Protein AF-A0A7W8DHD0-F1 (afdb_monomer)

pLDDT: mean 78.61, std 15.09, range [26.2, 98.25]

Sequence (289 aa):
MVKRNVIIQSGNIYQPLTLGISMLQEQCEINEVYVLTTFSLVPEIEKLLEHFYPDIPRRIFGMYVSAKGSASDQREYRKNIEKVLGLAGVDSVAMIASGTNWMTWHFARFLGDMEAYTVRTRKEFQDKSFLPEEDAVTVDTAGNVIHHEGKVSELVPLNADCPRPRLDIRGRTIHFLDHHIELPAQQAAMYAFMIEKGCRLDMRHDYTAEFNDFCERSPEHDSYRAILDNGKTFYERFRQNVSKINSKLRECDEIVRLHLSIEKEEDCPVDVYRLGVLSDQVVEGWNLE

Secondary structure (DSSP, 8-state):
--EEEEEEE--S--HHHHHHHHHHHTTSEEEEEEEE--GGGHHHHHHHHHHH-TTS-EEEE-TT--SS--HHHHHHHHHHHHHHHHHH-TT-EEEE-S--HHHHHHHHHHHTT--EEEEEE-GGGTTT-SS--SEEEEE-TTS-EEEEES-SEEEEEE-TT--S-SEEEETTEEEETTEEEEPPHHHHHHHHHHHHTTSEEETTS-THHHHHHHHHT-TTTHHHHHHHTTT--HHHHHHHHHHHHHHHHTTS-HHHHHHH-EEE-TT-SS-EEEETT--S---------

Solvent-accessible surface area (backbone atoms only — not comparable to full-atom values): 16095 Å² total; per-residue (Å²): 122,61,73,27,27,39,38,33,35,38,40,94,54,57,42,30,48,44,30,42,52,57,59,44,53,77,73,29,42,70,61,36,41,38,36,44,40,28,37,90,46,50,67,57,52,50,54,50,42,50,70,80,41,65,86,50,49,72,49,82,42,24,83,76,17,81,76,65,48,30,45,63,24,52,55,47,48,49,54,47,48,55,53,46,55,68,70,52,45,90,72,32,39,38,33,49,30,30,54,54,51,48,52,52,51,55,52,48,51,73,48,66,63,46,49,29,29,35,43,52,63,47,79,95,44,76,86,76,59,55,63,81,45,56,65,52,79,49,65,52,100,86,68,50,78,42,79,43,84,52,71,50,49,46,80,42,76,46,74,48,86,53,97,55,56,43,61,43,78,55,75,34,32,39,37,45,77,87,41,76,45,77,39,60,65,72,50,23,48,55,50,51,50,33,49,74,57,42,26,39,48,58,62,88,53,82,51,43,64,61,50,35,56,54,15,67,76,30,89,84,31,37,76,53,38,69,62,42,73,72,83,50,57,45,62,66,53,47,63,63,35,50,60,53,53,38,55,57,34,66,77,45,58,69,70,55,27,57,37,68,28,72,40,69,48,82,92,44,101,52,71,31,39,26,31,54,35,43,67,49,62,79,70,80,82,84,79,87,128

Organism: NCBI:txid682562

Nearest PDB structures (foldseek):
  2wte-assembly1_B  TM=4.417E-01  e=1.819E-02  Saccharolobus solfataricus P2
  8ita-assembly1_A  TM=5.815E-01  e=7.678E-02  Iris domestica
  6i6f-assembly1_B  TM=5.738E-01  e=4.376E-01  Homo sapiens
  4rl6-assembly1_B  TM=6.233E-01  e=5.563E-01  Streptococcus pneumoniae D39

Foldseek 3Di:
DAEAEEEEEDEPLCLLVLAVVQVVVVVHHYAEYEYQYAQVCVVVNVVVCCVRPVPHHYDYAHNQAHLQQAPRNLVRSLVSLVVVDVVRDDRYEYEYSDGALQSVLSNQQSCQLHKYWYKDADPQCSVPDNYWDQWDWDADPVGDIDIDHGTRMDTGIQHSPPNDRCFDQDLQWTRHSNDTQGHPRLLSLLLVVCVVVVQKDFVVDQCLVVSCVSQVVDPSRNVVNVVCVPPHTPVVSSVVSLVVQLVSQVVDDPSSNQQAHKDFDPPDPGGMIGGSNDPDDDPPDDDDD

Structure (mmCIF, N/CA/C/O backbone):
data_AF-A0A7W8DHD0-F1
#
_entry.id   AF-A0A7W8DHD0-F1
#
loop_
_atom_site.group_PDB
_atom_site.id
_atom_site.type_symbol
_atom_site.label_atom_id
_atom_site.label_alt_id
_atom_site.label_comp_id
_atom_site.label_asym_id
_atom_site.label_entity_id
_atom_site.label_seq_id
_atom_site.pdbx_PDB_ins_code
_atom_site.Cartn_x
_atom_site.Cartn_y
_atom_site.Cartn_z
_atom_site.occupancy
_atom_site.B_iso_or_equiv
_atom_site.auth_seq_id
_atom_site.auth_comp_id
_atom_site.auth_asym_id
_atom_site.auth_atom_id
_atom_site.pdbx_PDB_model_num
ATOM 1 N N . MET A 1 1 ? -24.933 -11.088 15.521 1.00 68.12 1 MET A N 1
ATOM 2 C CA . MET A 1 1 ? -23.914 -10.347 14.753 1.00 68.12 1 MET A CA 1
ATOM 3 C C . MET A 1 1 ? -22.760 -11.312 14.517 1.00 68.12 1 MET A C 1
ATOM 5 O O . MET A 1 1 ? -22.487 -12.092 15.422 1.00 68.12 1 MET A O 1
ATOM 9 N N . VAL A 1 2 ? -22.185 -11.387 13.312 1.00 85.62 2 VAL A N 1
ATOM 10 C CA . VAL A 1 2 ? -21.065 -12.316 13.053 1.00 85.62 2 VAL A CA 1
ATOM 11 C C . VAL A 1 2 ? -19.832 -11.788 13.778 1.00 85.62 2 VAL A C 1
ATOM 13 O O . VAL A 1 2 ? -19.574 -10.586 13.731 1.00 85.62 2 VAL A O 1
ATOM 16 N N . LYS A 1 3 ? -19.105 -12.673 14.463 1.00 91.19 3 LYS A N 1
ATOM 17 C CA . LYS A 1 3 ? -17.891 -12.317 15.191 1.00 91.19 3 LYS A CA 1
ATOM 18 C C . LYS A 1 3 ? -16.671 -12.545 14.301 1.00 91.19 3 LYS A C 1
ATOM 20 O O . LYS A 1 3 ? -16.516 -13.650 13.787 1.00 91.19 3 LYS A O 1
ATOM 25 N N . ARG A 1 4 ? -15.831 -11.528 14.095 1.00 94.81 4 ARG A N 1
ATOM 26 C CA . ARG A 1 4 ? -14.720 -11.566 13.125 1.00 94.81 4 ARG A CA 1
ATOM 27 C C . ARG A 1 4 ? -13.419 -11.053 13.727 1.00 94.81 4 ARG A C 1
ATOM 29 O O . ARG A 1 4 ? -13.425 -10.178 14.590 1.00 94.81 4 ARG A O 1
ATOM 36 N N . ASN A 1 5 ? -12.297 -11.591 13.259 1.00 96.88 5 ASN A N 1
ATOM 37 C CA . ASN A 1 5 ? -10.983 -11.004 13.510 1.00 96.88 5 ASN A CA 1
ATOM 38 C C . ASN A 1 5 ? -10.708 -9.916 12.466 1.00 96.88 5 ASN A C 1
ATOM 40 O O . ASN A 1 5 ? -11.125 -10.038 11.313 1.00 96.88 5 ASN A O 1
ATOM 44 N N . VAL A 1 6 ? -10.002 -8.861 12.865 1.00 96.94 6 VAL A N 1
ATOM 45 C CA . VAL A 1 6 ? -9.675 -7.734 11.984 1.00 96.94 6 VAL A CA 1
ATOM 46 C C . VAL A 1 6 ? -8.164 -7.637 11.844 1.00 96.94 6 VAL A C 1
ATOM 48 O O . VAL A 1 6 ? -7.450 -7.535 12.839 1.00 96.94 6 VAL A O 1
ATOM 51 N N . ILE A 1 7 ? -7.673 -7.654 10.610 1.00 97.62 7 ILE A N 1
ATOM 52 C CA . ILE A 1 7 ? -6.255 -7.515 10.281 1.00 97.62 7 ILE A CA 1
ATOM 53 C C . ILE A 1 7 ? -6.034 -6.131 9.679 1.00 97.62 7 ILE A C 1
ATOM 55 O O . ILE A 1 7 ? -6.588 -5.818 8.633 1.00 97.62 7 ILE A O 1
ATOM 59 N N . ILE A 1 8 ? -5.209 -5.297 10.302 1.00 97.00 8 ILE A N 1
ATOM 60 C CA . ILE A 1 8 ? -5.038 -3.896 9.914 1.00 97.00 8 ILE A CA 1
ATOM 61 C C . ILE A 1 8 ? -3.583 -3.628 9.560 1.00 97.00 8 ILE A C 1
ATOM 63 O O . ILE A 1 8 ? -2.700 -3.813 10.392 1.00 97.00 8 ILE A O 1
ATOM 67 N N . GLN A 1 9 ? -3.319 -3.113 8.365 1.00 95.38 9 GLN A N 1
ATOM 68 C CA . GLN A 1 9 ? -2.059 -2.432 8.089 1.00 95.38 9 GLN A CA 1
ATOM 69 C C . GLN A 1 9 ? -2.161 -0.971 8.538 1.00 95.38 9 GLN A C 1
ATOM 71 O O . GLN A 1 9 ? -3.060 -0.260 8.088 1.00 95.38 9 GLN A O 1
ATOM 76 N N . SER A 1 10 ? -1.215 -0.510 9.364 1.00 92.19 10 SER A N 1
ATOM 77 C CA . SER A 1 10 ? -1.163 0.885 9.819 1.00 92.19 10 SER A CA 1
ATOM 78 C C . SER A 1 10 ? 0.241 1.483 9.761 1.00 92.19 10 SER A C 1
ATOM 80 O O . SER A 1 10 ? 1.205 0.923 10.287 1.00 92.19 10 SER A O 1
ATOM 82 N N . GLY A 1 11 ? 0.330 2.668 9.168 1.00 86.88 11 GLY A N 1
ATOM 83 C CA . GLY A 1 11 ? 1.470 3.576 9.179 1.00 86.88 11 GLY A CA 1
ATOM 84 C C . GLY A 1 11 ? 1.274 4.725 10.172 1.00 86.88 11 GLY A C 1
ATOM 85 O O . GLY A 1 11 ? 0.584 4.585 11.179 1.00 86.88 11 GLY A O 1
ATOM 86 N N . ASN A 1 12 ? 1.915 5.861 9.895 1.00 81.00 12 ASN A N 1
ATOM 87 C CA . ASN A 1 12 ? 1.947 7.036 10.774 1.00 81.00 12 ASN A CA 1
ATOM 88 C C . ASN A 1 12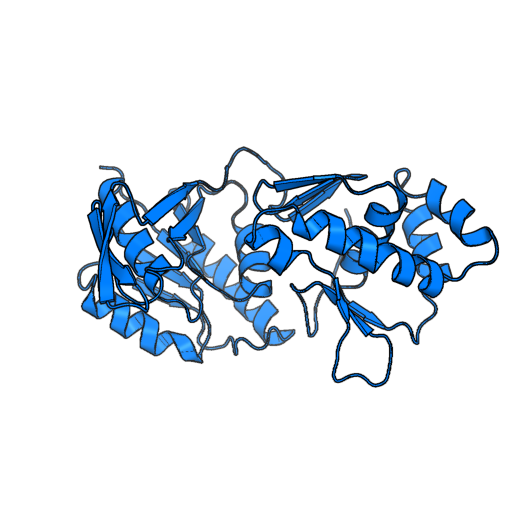 ? 0.670 7.894 10.734 1.00 81.00 12 ASN A C 1
ATOM 90 O O . ASN A 1 12 ? 0.540 8.818 11.531 1.00 81.00 12 ASN A O 1
ATOM 94 N N . ILE A 1 13 ? -0.251 7.615 9.809 1.00 80.75 13 ILE A N 1
ATOM 95 C CA . ILE A 1 13 ? -1.563 8.262 9.753 1.00 80.75 13 ILE A CA 1
ATOM 96 C C . ILE A 1 13 ? -2.543 7.359 10.502 1.00 80.75 13 ILE A C 1
ATOM 98 O O . ILE A 1 13 ? -2.938 6.307 9.997 1.00 80.75 13 ILE A O 1
ATOM 102 N N . TYR A 1 14 ? -2.895 7.754 11.723 1.00 81.50 14 TYR A N 1
ATOM 103 C CA . TYR A 1 14 ? -3.614 6.895 12.667 1.00 81.50 14 TYR A CA 1
ATOM 104 C C . TYR A 1 14 ? -5.139 6.923 12.526 1.00 81.50 14 TYR A C 1
ATOM 106 O O . TYR A 1 14 ? -5.803 5.954 12.876 1.00 81.50 14 TYR A O 1
ATOM 114 N N . GLN A 1 15 ? -5.716 8.011 12.020 1.00 82.25 15 GLN A N 1
ATOM 115 C CA . GLN A 1 15 ? -7.177 8.159 11.976 1.00 82.25 15 GLN A CA 1
ATOM 116 C C . GLN A 1 15 ? -7.880 7.123 11.094 1.00 82.25 15 GLN A C 1
ATOM 118 O O . GLN A 1 15 ? -8.918 6.626 11.517 1.00 82.25 15 GLN A O 1
ATOM 123 N N . PRO A 1 16 ? -7.354 6.726 9.914 1.00 85.69 16 PRO A N 1
ATOM 124 C CA . PRO A 1 16 ? -7.949 5.629 9.159 1.00 85.69 16 PRO A CA 1
ATOM 125 C C . PRO A 1 16 ? -8.081 4.342 9.982 1.00 85.69 16 PRO A C 1
ATOM 127 O O . PRO A 1 16 ? -9.031 3.591 9.793 1.00 85.69 16 PRO A O 1
ATOM 130 N N . LEU A 1 17 ? -7.163 4.093 10.925 1.00 90.69 17 LEU A N 1
ATOM 131 C CA . LEU A 1 17 ? -7.226 2.914 11.784 1.00 90.69 17 LEU A CA 1
ATOM 132 C C . LEU A 1 17 ? -8.393 3.015 12.772 1.00 90.69 17 LEU A C 1
ATOM 134 O O . LEU A 1 17 ? -9.149 2.055 12.888 1.00 90.69 17 LEU A O 1
ATOM 138 N N . THR A 1 18 ? -8.584 4.156 13.439 1.00 90.81 18 THR A N 1
ATOM 139 C CA . THR A 1 18 ? -9.694 4.323 14.395 1.00 90.81 18 THR A CA 1
ATOM 140 C C . THR A 1 18 ? -11.039 4.355 13.674 1.00 90.81 18 THR A C 1
ATOM 142 O O . THR A 1 18 ? -11.920 3.546 13.950 1.00 90.81 18 THR A O 1
ATOM 145 N N . LEU A 1 19 ? -11.165 5.196 12.648 1.00 89.19 19 LEU A N 1
ATOM 146 C CA . LEU A 1 19 ? -12.378 5.306 11.840 1.00 89.19 19 LEU A CA 1
ATOM 147 C C . LEU A 1 19 ? -12.807 3.954 11.269 1.00 89.19 19 LEU A C 1
ATOM 149 O O . LEU A 1 19 ? -13.979 3.589 11.337 1.00 89.19 19 LEU A O 1
ATOM 153 N N . GLY A 1 20 ? -11.847 3.196 10.744 1.00 91.44 20 GLY A N 1
ATOM 154 C CA . GLY A 1 20 ? -12.095 1.881 10.182 1.00 91.44 20 GLY A CA 1
ATOM 155 C C . GLY A 1 20 ? -12.564 0.849 11.204 1.00 91.44 20 GLY A C 1
ATOM 156 O O . GLY A 1 20 ? -13.516 0.123 10.927 1.00 91.44 20 GLY A O 1
ATOM 157 N N . ILE A 1 21 ? -11.962 0.811 12.400 1.00 95.00 21 ILE A N 1
ATOM 158 C CA . ILE A 1 21 ? -12.419 -0.069 13.490 1.00 95.00 21 ILE A CA 1
ATOM 159 C C . ILE A 1 21 ? -13.857 0.282 13.879 1.00 95.00 21 ILE A C 1
ATOM 161 O O . ILE A 1 21 ? -14.701 -0.610 13.918 1.00 95.00 21 ILE A O 1
ATOM 165 N N . SER A 1 22 ? -14.159 1.564 14.099 1.00 92.81 22 SER A N 1
ATOM 166 C CA . SER A 1 22 ? -15.510 2.010 14.457 1.00 92.81 22 SER A CA 1
ATOM 167 C C . SER A 1 22 ? -16.548 1.638 13.394 1.00 92.81 22 SER A C 1
ATOM 169 O O . SER A 1 22 ? -17.577 1.057 13.728 1.00 92.81 22 SER A O 1
ATOM 171 N N . MET A 1 23 ? -16.257 1.874 12.110 1.00 92.44 23 MET A N 1
ATOM 172 C CA . MET A 1 23 ? -17.160 1.498 11.013 1.00 92.44 23 MET A CA 1
ATOM 173 C C . MET A 1 23 ? -17.338 -0.022 10.875 1.00 92.44 23 MET A C 1
ATOM 175 O O . MET A 1 23 ? -18.410 -0.484 10.488 1.00 92.44 23 MET A O 1
ATOM 179 N N . LEU A 1 24 ? -16.315 -0.823 11.193 1.00 93.31 24 LEU A N 1
ATOM 180 C CA . LEU A 1 24 ? -16.428 -2.285 11.206 1.00 93.31 24 LEU A CA 1
ATOM 181 C C . LEU A 1 24 ? -17.269 -2.795 12.386 1.00 93.31 24 LEU A C 1
ATOM 183 O O . LEU A 1 24 ? -18.002 -3.769 12.213 1.00 93.31 24 LEU A O 1
ATOM 187 N N . GLN A 1 25 ? -17.216 -2.138 13.552 1.00 92.56 25 GLN A N 1
ATOM 188 C CA . GLN A 1 25 ? -18.054 -2.481 14.713 1.00 92.56 25 GLN A CA 1
ATOM 189 C C . GLN A 1 25 ? -19.552 -2.269 14.453 1.00 92.56 25 GLN A C 1
ATOM 191 O O . GLN A 1 25 ? -20.382 -2.946 15.057 1.00 92.56 25 GLN A O 1
ATOM 196 N N . GLU A 1 26 ? -19.911 -1.366 13.538 1.00 90.06 26 GLU A N 1
ATOM 197 C CA . GLU A 1 26 ? -21.300 -1.189 13.093 1.00 90.06 26 GLU A CA 1
ATOM 198 C C . GLU A 1 26 ? -21.805 -2.382 12.258 1.00 90.06 26 GLU A C 1
ATOM 200 O O . GLU A 1 26 ? -23.010 -2.624 12.184 1.00 90.06 26 GLU A O 1
ATOM 205 N N . GLN A 1 27 ? -20.894 -3.145 11.640 1.00 89.44 27 GLN A N 1
ATOM 206 C CA . GLN A 1 27 ? -21.212 -4.242 10.716 1.00 89.44 27 GLN A CA 1
ATOM 207 C C . GLN A 1 27 ? -21.020 -5.633 11.339 1.00 89.44 27 GLN A C 1
ATOM 209 O O . GLN A 1 27 ? -21.714 -6.586 10.971 1.00 89.44 27 GLN A O 1
ATOM 214 N N . CYS A 1 28 ? -20.081 -5.777 12.277 1.00 91.06 28 CYS A N 1
ATOM 215 C CA . CYS A 1 28 ? -19.730 -7.051 12.899 1.00 91.06 28 CYS A CA 1
ATOM 216 C C . CYS A 1 28 ? -19.221 -6.885 14.340 1.00 91.06 28 CYS A C 1
ATOM 218 O O . CYS A 1 28 ? -18.795 -5.810 14.751 1.00 91.06 28 CYS A O 1
ATOM 220 N N . GLU A 1 29 ? -19.226 -7.974 15.112 1.00 93.94 29 GLU A N 1
ATOM 221 C CA . GLU A 1 29 ? -18.580 -7.988 16.426 1.00 93.94 29 GLU A CA 1
ATOM 222 C C . GLU A 1 29 ? -17.087 -8.289 16.237 1.00 93.94 29 GLU A C 1
ATOM 224 O O . GLU A 1 29 ? -16.720 -9.327 15.682 1.00 93.94 29 GLU A O 1
ATOM 229 N N . ILE A 1 30 ? -16.208 -7.400 16.701 1.00 96.19 30 ILE A N 1
ATOM 230 C CA . ILE A 1 30 ? -14.759 -7.592 16.579 1.00 96.19 30 ILE A CA 1
ATOM 231 C C . ILE A 1 30 ? -14.263 -8.491 17.716 1.00 96.19 30 ILE A C 1
ATOM 233 O O . ILE A 1 30 ? -14.398 -8.157 18.891 1.00 96.19 30 ILE A O 1
ATOM 237 N N . ASN A 1 31 ? -13.669 -9.635 17.370 1.00 95.62 31 ASN A N 1
ATOM 238 C CA . ASN A 1 31 ? -13.075 -10.559 18.337 1.00 95.62 31 ASN A CA 1
ATOM 239 C C . ASN A 1 31 ? -11.673 -10.144 18.780 1.00 95.62 31 ASN A C 1
ATOM 241 O O . ASN A 1 31 ? -11.373 -10.173 19.969 1.00 95.62 31 ASN A O 1
ATOM 245 N N . GLU A 1 32 ? -10.810 -9.818 17.824 1.00 97.25 32 GLU A N 1
ATOM 246 C CA . GLU A 1 32 ? -9.424 -9.430 18.064 1.00 97.25 32 GLU A CA 1
ATOM 247 C C . GLU A 1 32 ? -8.924 -8.592 16.884 1.00 97.25 32 GLU A C 1
ATOM 249 O O . GLU A 1 32 ? -9.290 -8.839 15.729 1.00 97.25 32 GLU A O 1
ATOM 254 N N . VAL A 1 33 ? -8.083 -7.602 17.183 1.00 97.94 33 VAL A N 1
ATOM 255 C CA . VAL A 1 33 ? -7.444 -6.729 16.197 1.00 97.94 33 VAL A CA 1
ATOM 256 C C . VAL A 1 33 ? -5.963 -7.077 16.084 1.00 97.94 33 VAL A C 1
ATOM 258 O O . VAL A 1 33 ? -5.196 -6.982 17.042 1.00 97.94 33 VAL A O 1
ATOM 261 N N . TYR A 1 34 ? -5.540 -7.437 14.881 1.00 98.25 34 TYR A N 1
ATOM 262 C CA . TYR A 1 34 ? -4.153 -7.698 14.533 1.00 98.25 34 TYR A CA 1
ATOM 263 C C . TYR A 1 34 ? -3.618 -6.512 13.741 1.00 98.25 34 TYR A C 1
ATOM 265 O O . TYR A 1 34 ? -4.053 -6.292 12.616 1.00 98.25 34 TYR A O 1
ATOM 273 N N . VAL A 1 35 ? -2.669 -5.751 14.289 1.00 97.75 35 VAL A N 1
ATOM 274 C CA . VAL A 1 35 ? -2.087 -4.602 13.579 1.00 97.75 35 VAL A CA 1
ATOM 275 C C . VAL A 1 35 ? -0.697 -4.930 13.057 1.00 97.75 35 VAL A C 1
ATOM 277 O O . VAL A 1 35 ? 0.174 -5.349 13.811 1.00 97.75 35 VAL A O 1
ATOM 280 N N . LEU A 1 36 ? -0.475 -4.698 11.769 1.00 97.50 36 LEU A N 1
ATOM 281 C CA . LEU A 1 36 ? 0.805 -4.788 11.077 1.00 97.50 36 LEU A CA 1
ATOM 282 C C . LEU A 1 36 ? 1.339 -3.373 10.835 1.00 97.50 36 LEU A C 1
ATOM 284 O O . LEU A 1 36 ? 0.754 -2.592 10.084 1.00 97.50 36 LEU A O 1
ATOM 288 N N . THR A 1 37 ? 2.459 -3.042 11.469 1.00 95.31 37 THR A N 1
ATOM 289 C CA . THR A 1 37 ? 3.042 -1.697 11.494 1.00 95.31 37 THR A CA 1
ATOM 290 C C . THR A 1 37 ? 4.578 -1.739 11.533 1.00 95.31 37 THR A C 1
ATOM 292 O O . THR A 1 37 ? 5.192 -2.768 11.243 1.00 95.31 37 THR A O 1
ATOM 295 N N . THR A 1 38 ? 5.216 -0.616 11.859 1.00 92.50 38 THR A N 1
ATOM 296 C CA . THR A 1 38 ? 6.668 -0.460 11.983 1.00 92.50 38 THR A CA 1
ATOM 297 C C . THR A 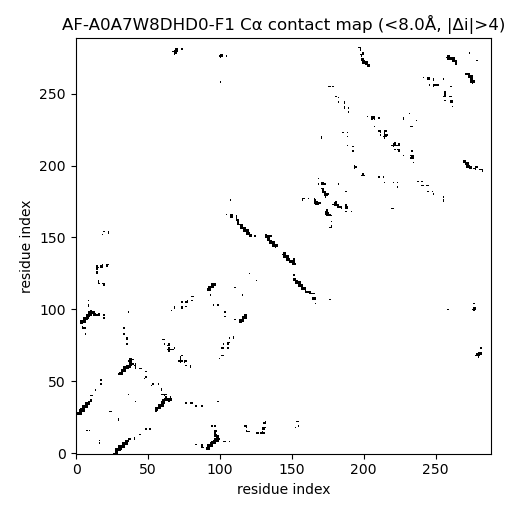1 38 ? 7.071 -0.202 13.434 1.00 92.50 38 THR A C 1
ATOM 299 O O . THR A 1 38 ? 6.272 0.258 14.248 1.00 92.50 38 THR A O 1
ATOM 302 N N . PHE A 1 39 ? 8.325 -0.492 13.774 1.00 90.31 39 PHE A N 1
ATOM 303 C CA . PHE A 1 39 ? 8.862 -0.467 15.135 1.00 90.31 39 PHE A CA 1
ATOM 304 C C . PHE A 1 39 ? 8.583 0.853 15.859 1.00 90.31 39 PHE A C 1
ATOM 306 O O . PHE A 1 39 ? 8.141 0.845 17.004 1.00 90.31 39 PHE A O 1
ATOM 313 N N . SER A 1 40 ? 8.787 1.985 15.180 1.00 87.75 40 SER A N 1
ATOM 314 C CA . SER A 1 40 ? 8.569 3.314 15.759 1.00 87.75 40 SER A CA 1
ATOM 315 C C . SER A 1 40 ? 7.104 3.605 16.087 1.00 87.75 40 SER A C 1
ATOM 317 O O . SER A 1 40 ? 6.835 4.486 16.894 1.00 87.75 40 SER A O 1
ATOM 319 N N . LEU A 1 41 ? 6.166 2.898 15.453 1.00 91.94 41 LEU A N 1
ATOM 320 C CA . LEU A 1 41 ? 4.729 3.136 15.575 1.00 91.94 41 LEU A CA 1
ATOM 321 C C . LEU A 1 41 ? 4.039 2.170 16.542 1.00 91.94 41 LEU A C 1
ATOM 323 O O . LEU A 1 41 ? 2.927 2.460 16.973 1.00 91.94 41 LEU A O 1
ATOM 327 N N . VAL A 1 42 ? 4.683 1.058 16.922 1.00 92.94 42 VAL A N 1
ATOM 328 C CA . VAL A 1 42 ? 4.101 0.075 17.855 1.00 92.94 42 VAL A CA 1
ATOM 329 C C . VAL A 1 42 ? 3.599 0.725 19.155 1.00 92.94 42 VAL A C 1
ATOM 331 O O . VAL A 1 42 ? 2.444 0.481 19.504 1.00 92.94 42 VAL A O 1
ATOM 334 N N . PRO A 1 43 ? 4.378 1.577 19.860 1.00 91.81 43 PRO A N 1
ATOM 335 C CA . PRO A 1 43 ? 3.913 2.173 21.113 1.00 91.81 43 PRO A CA 1
ATOM 336 C C . PRO A 1 43 ? 2.740 3.137 20.918 1.00 91.81 43 PRO A C 1
ATOM 338 O O . PRO A 1 43 ? 1.873 3.235 21.779 1.00 91.81 43 PRO A O 1
ATOM 341 N N . GLU A 1 44 ? 2.716 3.859 19.798 1.00 90.69 44 GLU A N 1
ATOM 342 C CA . GLU A 1 44 ? 1.680 4.855 19.518 1.00 90.69 44 GLU A CA 1
ATOM 343 C C . GLU A 1 44 ? 0.362 4.195 19.109 1.00 90.69 44 GLU A C 1
ATOM 345 O O . GLU A 1 44 ? -0.699 4.605 19.571 1.00 90.69 44 GLU A O 1
ATOM 350 N N . ILE A 1 45 ? 0.423 3.114 18.325 1.00 93.19 45 ILE A N 1
ATOM 351 C CA . ILE A 1 45 ? -0.755 2.306 17.994 1.00 93.19 45 ILE A CA 1
ATOM 352 C C . ILE A 1 45 ? -1.321 1.635 19.246 1.00 93.19 45 ILE A C 1
ATOM 354 O O . ILE A 1 45 ? -2.537 1.634 19.416 1.00 93.19 45 ILE A O 1
ATOM 358 N N . GLU A 1 46 ? -0.474 1.104 20.135 1.00 94.69 46 GLU A N 1
ATOM 359 C CA . GLU A 1 46 ? -0.948 0.497 21.387 1.00 94.69 46 GLU A CA 1
ATOM 360 C C . GLU A 1 46 ? -1.709 1.515 22.237 1.00 94.69 46 GLU A C 1
ATOM 362 O O . GLU A 1 46 ? -2.854 1.263 22.602 1.00 94.69 46 GLU A O 1
ATOM 367 N N . LYS A 1 47 ? -1.121 2.698 22.473 1.00 93.31 47 LYS A N 1
ATOM 368 C CA . LYS A 1 47 ? -1.779 3.784 23.219 1.00 93.31 47 LYS A CA 1
ATOM 369 C C . LYS A 1 47 ? -3.113 4.181 22.594 1.00 93.31 47 LYS A C 1
ATOM 371 O O . LYS A 1 47 ? -4.083 4.420 23.307 1.00 93.31 47 LYS A O 1
ATOM 376 N N . LEU A 1 48 ? -3.158 4.281 21.266 1.00 92.56 48 LEU A N 1
ATOM 377 C CA . LEU A 1 48 ? -4.361 4.676 20.546 1.00 92.56 48 LEU A CA 1
ATOM 378 C C . LEU A 1 48 ? -5.473 3.634 20.703 1.00 92.56 48 LEU A C 1
ATOM 380 O O . LEU A 1 48 ? -6.606 3.984 21.025 1.00 92.56 48 LEU A O 1
ATOM 384 N N . LEU A 1 49 ? -5.148 2.354 20.514 1.00 94.75 49 LEU A N 1
ATOM 385 C CA . LEU A 1 49 ? -6.109 1.269 20.685 1.00 94.75 49 LEU A CA 1
ATOM 386 C C . LEU A 1 49 ? -6.563 1.138 22.140 1.00 94.75 49 LEU A C 1
ATOM 388 O O . LEU A 1 49 ? -7.739 0.898 22.380 1.00 94.75 49 LEU A O 1
ATOM 392 N N . GLU A 1 50 ? -5.666 1.322 23.108 1.00 95.25 50 GLU A N 1
ATOM 393 C CA . GLU A 1 50 ? -6.014 1.331 24.530 1.00 95.25 50 GLU A CA 1
ATOM 394 C C . GLU A 1 50 ? -6.965 2.473 24.882 1.00 95.25 50 GLU A C 1
ATOM 396 O O . GLU A 1 50 ? -7.903 2.273 25.649 1.00 95.25 50 GLU A O 1
ATOM 401 N N . HIS A 1 51 ? -6.768 3.645 24.281 1.00 92.62 51 HIS A N 1
ATOM 402 C CA . HIS A 1 51 ? -7.616 4.802 24.523 1.00 92.62 51 HIS A CA 1
ATOM 403 C C . HIS A 1 51 ? -9.018 4.660 23.915 1.00 92.62 51 HIS A C 1
ATOM 405 O O . HIS A 1 51 ? -10.009 4.908 24.599 1.00 92.62 51 HIS A O 1
ATOM 411 N N . PHE A 1 52 ? -9.111 4.281 22.637 1.00 91.50 52 PHE A N 1
ATOM 412 C CA . PHE A 1 52 ? -10.384 4.263 21.906 1.00 91.50 52 PHE A CA 1
ATOM 413 C C . PHE A 1 52 ? -11.130 2.927 22.002 1.00 91.50 52 PHE A C 1
ATOM 415 O O . PHE A 1 52 ? -12.356 2.905 21.928 1.00 91.50 52 PHE A O 1
ATOM 422 N N . TYR A 1 53 ? -10.407 1.818 22.177 1.00 94.75 53 TYR A N 1
ATOM 423 C CA . TYR A 1 53 ? -10.955 0.460 22.146 1.00 94.75 53 TYR A CA 1
ATOM 424 C C . TYR A 1 53 ? -10.360 -0.416 23.264 1.00 94.75 53 TYR A C 1
ATOM 426 O O . TYR A 1 53 ? -9.766 -1.464 22.981 1.00 94.75 53 TYR A O 1
ATOM 434 N N . PRO A 1 54 ? -10.480 -0.020 24.546 1.00 95.31 54 PRO A N 1
ATOM 435 C CA . PRO A 1 54 ? -9.847 -0.732 25.660 1.00 95.31 54 PRO A CA 1
ATOM 436 C C . PRO A 1 54 ? -10.289 -2.198 25.764 1.00 95.31 54 PRO A C 1
ATOM 438 O O . PRO A 1 54 ? -9.484 -3.048 26.136 1.00 95.31 54 PRO A O 1
ATOM 441 N N . ASP A 1 55 ? -11.530 -2.492 25.375 1.00 95.69 55 ASP A N 1
ATOM 442 C CA . ASP A 1 55 ? -12.151 -3.810 25.528 1.00 95.69 55 ASP A CA 1
ATOM 443 C C . ASP A 1 55 ? -11.890 -4.767 24.354 1.00 95.69 55 ASP A C 1
ATOM 445 O O . ASP A 1 55 ? -12.273 -5.935 24.422 1.00 95.69 55 ASP A O 1
ATOM 449 N N . ILE A 1 56 ? -11.252 -4.303 23.273 1.00 96.06 56 ILE A N 1
ATOM 450 C CA . ILE A 1 56 ? -10.950 -5.146 22.112 1.00 96.06 56 ILE A CA 1
ATOM 451 C C . ILE A 1 56 ? -9.562 -5.778 22.293 1.00 96.06 56 ILE A C 1
ATOM 453 O O . ILE A 1 56 ? -8.564 -5.048 22.326 1.00 96.06 56 ILE A O 1
ATOM 457 N N . PRO A 1 57 ? -9.454 -7.122 22.359 1.00 97.00 57 PRO A N 1
ATOM 458 C CA . PRO A 1 57 ? -8.166 -7.803 22.340 1.00 97.00 57 PRO A CA 1
ATOM 459 C C . PRO A 1 57 ? -7.339 -7.383 21.123 1.00 97.00 57 PRO A C 1
ATOM 461 O O . PRO A 1 57 ? -7.864 -7.276 20.013 1.00 97.00 57 PRO A O 1
ATOM 464 N N . ARG A 1 58 ? -6.038 -7.154 21.313 1.00 97.00 58 ARG A N 1
ATOM 465 C CA . ARG A 1 58 ? -5.157 -6.656 20.251 1.00 97.00 58 ARG A CA 1
ATOM 466 C C . ARG A 1 58 ? -3.778 -7.290 20.277 1.00 97.00 58 ARG A C 1
ATOM 468 O O . ARG A 1 58 ? -3.237 -7.602 21.337 1.00 97.00 58 ARG A O 1
ATOM 475 N N . ARG A 1 59 ? -3.189 -7.440 19.091 1.00 97.81 59 ARG A N 1
ATOM 476 C CA . ARG A 1 59 ? -1.786 -7.829 18.905 1.00 97.81 59 ARG A CA 1
ATOM 477 C C . ARG A 1 59 ? -1.157 -6.978 17.821 1.00 97.81 59 ARG A C 1
ATOM 479 O O . ARG A 1 59 ? -1.644 -6.944 16.694 1.00 97.81 59 ARG A O 1
ATOM 486 N N . ILE A 1 60 ? -0.041 -6.341 18.152 1.00 97.31 60 ILE A N 1
ATOM 487 C CA . ILE A 1 60 ? 0.685 -5.470 17.231 1.00 97.31 60 ILE A CA 1
ATOM 488 C C . ILE A 1 60 ? 1.977 -6.158 16.785 1.00 97.31 60 ILE A C 1
ATOM 490 O O . ILE A 1 60 ? 2.766 -6.647 17.594 1.00 97.31 60 ILE A O 1
ATOM 494 N N . PHE A 1 61 ? 2.198 -6.179 15.477 1.00 96.81 61 PHE A N 1
ATOM 495 C CA . PHE A 1 61 ? 3.345 -6.759 14.796 1.00 96.81 61 PHE A CA 1
ATOM 496 C C . PHE A 1 61 ? 4.084 -5.647 14.059 1.00 96.81 61 PHE A C 1
ATOM 498 O O . PHE A 1 61 ? 3.482 -4.888 13.308 1.00 96.81 61 PHE A O 1
ATOM 505 N N . GLY A 1 62 ? 5.394 -5.545 14.264 1.00 90.75 62 GLY A N 1
ATOM 506 C CA . GLY A 1 62 ? 6.186 -4.452 13.690 1.00 90.75 62 GLY A CA 1
ATOM 507 C C . GLY A 1 62 ? 7.497 -4.163 14.411 1.00 90.75 62 GLY A C 1
ATOM 508 O O . GLY A 1 62 ? 8.312 -3.406 13.898 1.00 90.75 62 GLY A O 1
ATOM 509 N N . MET A 1 63 ? 7.744 -4.802 15.562 1.00 87.00 63 MET A N 1
ATOM 510 C CA . MET A 1 63 ? 8.922 -4.566 16.413 1.00 87.00 63 MET A CA 1
ATOM 511 C C . MET A 1 63 ? 10.281 -4.681 15.704 1.00 87.00 63 MET A C 1
ATOM 513 O O . MET A 1 63 ? 11.259 -4.109 16.172 1.00 87.00 63 MET A O 1
ATOM 517 N N . TYR A 1 64 ? 10.350 -5.394 14.582 1.00 87.69 64 TYR A N 1
ATOM 518 C CA . TYR A 1 64 ? 11.577 -5.608 13.812 1.00 87.69 64 TYR A CA 1
ATOM 519 C C . TYR A 1 64 ? 11.508 -5.015 12.395 1.00 87.69 64 TYR A C 1
ATOM 521 O O . TYR A 1 64 ? 12.270 -5.407 11.517 1.00 87.69 64 TYR A O 1
ATOM 529 N N . VAL A 1 65 ? 10.595 -4.067 12.166 1.00 86.00 65 VAL A N 1
ATOM 530 C CA . VAL A 1 65 ? 10.379 -3.412 10.871 1.00 86.00 65 VAL A CA 1
ATOM 531 C C . VAL A 1 65 ? 10.690 -1.923 11.004 1.00 86.00 65 VAL A C 1
ATOM 533 O O . VAL A 1 65 ? 9.950 -1.191 11.651 1.00 86.00 65 VAL A O 1
ATOM 536 N N . SER A 1 66 ? 11.769 -1.440 10.389 1.00 76.88 66 SER A N 1
ATOM 537 C CA . SER A 1 66 ? 12.272 -0.070 10.598 1.00 76.88 66 SER A CA 1
ATOM 538 C C . SER A 1 66 ? 11.613 1.023 9.741 1.00 76.88 66 SER A C 1
ATOM 540 O O . SER A 1 66 ? 12.010 2.181 9.834 1.00 76.88 66 SER A O 1
ATOM 542 N N . ALA A 1 67 ? 10.616 0.669 8.921 1.00 73.81 67 ALA A N 1
ATOM 543 C CA . ALA A 1 67 ? 9.934 1.522 7.933 1.00 73.81 67 ALA A CA 1
ATOM 544 C C . ALA A 1 67 ? 10.766 1.925 6.701 1.00 73.81 67 ALA A C 1
ATOM 546 O O . ALA A 1 67 ? 10.204 2.457 5.743 1.00 73.81 67 ALA A O 1
ATOM 547 N N . LYS A 1 68 ? 12.070 1.631 6.678 1.00 72.50 68 LYS A N 1
ATOM 548 C CA . LYS A 1 68 ? 12.990 2.011 5.594 1.00 72.50 68 LYS A CA 1
ATOM 549 C C . LYS A 1 68 ? 12.744 1.249 4.295 1.00 72.50 68 LYS A C 1
ATOM 551 O O . LYS A 1 68 ? 13.302 1.619 3.272 1.00 72.50 68 LYS A O 1
ATOM 556 N N . GLY A 1 69 ? 11.957 0.173 4.335 1.00 65.38 69 GLY A N 1
ATOM 557 C CA . GLY A 1 69 ? 11.672 -0.640 3.151 1.00 65.38 69 GLY A CA 1
ATOM 558 C C . GLY A 1 69 ? 12.865 -1.466 2.689 1.00 65.38 69 GLY A C 1
ATOM 559 O O . GLY A 1 69 ? 12.896 -1.912 1.545 1.00 65.38 69 GLY A O 1
ATOM 560 N N . SER A 1 70 ? 13.831 -1.688 3.582 1.00 69.44 70 SER A N 1
ATOM 561 C CA . SER A 1 70 ? 14.993 -2.520 3.306 1.00 69.44 70 SER A CA 1
ATOM 562 C C . SER A 1 70 ? 14.611 -3.981 3.048 1.00 69.44 70 SER A C 1
ATOM 564 O O . SER A 1 70 ? 13.564 -4.467 3.483 1.00 69.44 70 SER A O 1
ATOM 566 N N . ALA A 1 71 ? 15.531 -4.722 2.439 1.00 67.56 71 ALA A N 1
ATOM 567 C CA . ALA A 1 71 ? 15.504 -6.180 2.326 1.00 67.56 71 ALA A CA 1
ATOM 568 C C . ALA A 1 71 ? 15.047 -6.903 3.603 1.00 67.56 71 ALA A C 1
ATOM 570 O O . ALA A 1 71 ? 14.233 -7.834 3.566 1.00 67.56 71 ALA A O 1
ATOM 571 N N . SER A 1 72 ? 15.606 -6.487 4.742 1.00 69.50 72 SER A N 1
ATOM 572 C CA . SER A 1 72 ? 15.293 -7.056 6.047 1.00 69.50 72 SER A CA 1
ATOM 573 C C . SER A 1 72 ? 13.902 -6.650 6.519 1.00 69.50 72 SER A C 1
ATOM 575 O O . SER A 1 72 ? 13.167 -7.522 6.976 1.00 69.50 72 SER A O 1
ATOM 577 N N . ASP A 1 73 ? 13.517 -5.379 6.349 1.00 74.12 73 ASP A N 1
ATOM 578 C CA . ASP A 1 73 ? 12.185 -4.885 6.717 1.00 74.12 73 ASP A CA 1
ATOM 579 C C . ASP A 1 73 ? 11.097 -5.649 5.961 1.00 74.12 73 ASP A C 1
ATOM 581 O O . ASP A 1 73 ? 10.165 -6.163 6.569 1.00 74.12 73 ASP A O 1
ATOM 585 N N . GLN A 1 74 ? 11.239 -5.785 4.642 1.00 81.31 74 GLN A N 1
ATOM 586 C CA . GLN A 1 74 ? 10.262 -6.473 3.799 1.00 81.31 74 GLN A CA 1
ATOM 587 C C . GLN A 1 74 ? 10.178 -7.972 4.115 1.00 81.31 74 GLN A C 1
ATOM 589 O O . GLN A 1 74 ? 9.095 -8.557 4.120 1.00 81.31 74 GLN A O 1
ATOM 594 N N . ARG A 1 75 ? 11.315 -8.626 4.392 1.00 80.25 75 ARG A N 1
ATOM 595 C CA . ARG A 1 75 ? 11.343 -10.038 4.809 1.00 80.25 75 ARG A CA 1
ATOM 596 C C . ARG A 1 75 ? 10.616 -10.239 6.133 1.00 80.25 75 ARG A C 1
ATOM 598 O O . ARG A 1 75 ? 9.840 -11.179 6.261 1.00 80.25 75 ARG A O 1
ATOM 605 N N . GLU A 1 76 ? 10.880 -9.377 7.101 1.00 85.06 76 GLU A N 1
ATOM 606 C CA . GLU A 1 76 ? 10.274 -9.464 8.422 1.00 85.06 76 GLU A CA 1
ATOM 607 C C . GLU A 1 76 ? 8.786 -9.110 8.392 1.00 85.06 76 GLU A C 1
ATOM 609 O O . GLU A 1 76 ? 7.964 -9.785 9.008 1.00 85.06 76 GLU A O 1
ATOM 614 N N . TYR A 1 77 ? 8.413 -8.109 7.599 1.00 90.62 77 TYR A N 1
ATOM 615 C CA . TYR A 1 77 ? 7.024 -7.731 7.396 1.00 90.62 77 TYR A CA 1
ATOM 616 C C . TYR A 1 77 ? 6.207 -8.862 6.760 1.00 90.62 77 TYR A C 1
ATOM 618 O O . TYR A 1 77 ? 5.137 -9.182 7.267 1.00 90.62 77 TYR A O 1
ATOM 626 N N . ARG A 1 78 ? 6.736 -9.552 5.736 1.00 89.81 78 ARG A N 1
ATOM 627 C CA . ARG A 1 78 ? 6.091 -10.749 5.158 1.00 89.81 78 ARG A CA 1
ATOM 628 C C . ARG A 1 78 ? 5.841 -11.843 6.191 1.00 89.81 78 ARG A C 1
ATOM 630 O O . ARG A 1 78 ? 4.719 -12.326 6.292 1.00 89.81 78 ARG A O 1
ATOM 637 N N . LYS A 1 79 ? 6.847 -12.173 7.010 1.00 90.62 79 LYS A N 1
ATOM 638 C CA . LYS A 1 79 ? 6.687 -13.153 8.098 1.00 90.62 79 LYS A CA 1
ATOM 639 C C . LYS A 1 79 ? 5.596 -12.741 9.083 1.00 90.62 79 LYS A C 1
ATOM 641 O O . LYS A 1 79 ? 4.846 -13.587 9.562 1.00 90.62 79 LYS A O 1
ATOM 646 N N . ASN A 1 80 ? 5.513 -11.448 9.400 1.00 95.94 80 ASN A N 1
ATOM 647 C CA . ASN A 1 80 ? 4.461 -10.929 10.266 1.00 95.94 80 ASN A CA 1
ATOM 648 C C . ASN A 1 80 ? 3.079 -11.092 9.622 1.00 95.94 80 ASN A C 1
ATOM 650 O O . ASN A 1 80 ? 2.163 -11.530 10.312 1.00 95.94 80 ASN A O 1
ATOM 654 N N . ILE A 1 81 ? 2.934 -10.816 8.320 1.00 93.88 81 ILE A N 1
ATOM 655 C CA . ILE A 1 81 ? 1.669 -11.022 7.601 1.00 93.88 81 ILE A CA 1
ATOM 656 C C . ILE A 1 81 ? 1.259 -12.499 7.635 1.00 93.88 81 ILE A C 1
ATOM 658 O O . ILE A 1 81 ? 0.153 -12.808 8.064 1.00 93.88 81 ILE A O 1
ATOM 662 N N . GLU A 1 82 ? 2.152 -13.415 7.254 1.00 92.69 82 GLU A N 1
ATOM 663 C CA . GLU A 1 82 ? 1.889 -14.864 7.263 1.00 92.69 82 GLU A CA 1
ATOM 66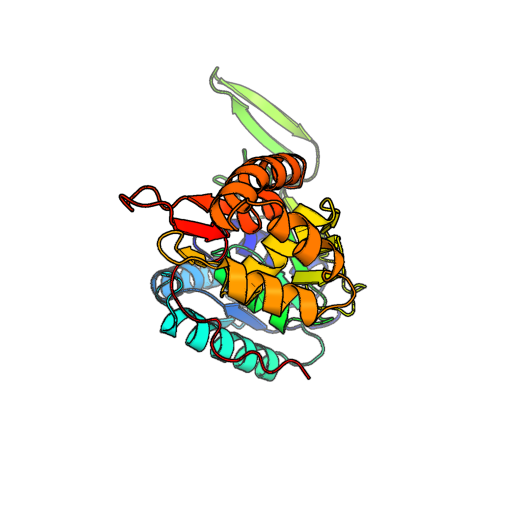4 C C . GLU A 1 82 ? 1.472 -15.359 8.651 1.00 92.69 82 GLU A C 1
ATOM 666 O O . GLU A 1 82 ? 0.493 -16.092 8.801 1.00 92.69 82 GLU A O 1
ATOM 671 N N . LYS A 1 83 ? 2.190 -14.913 9.688 1.00 94.50 83 LYS A N 1
ATOM 672 C CA . LYS A 1 83 ? 1.875 -15.240 11.078 1.00 94.50 83 LYS A CA 1
ATOM 673 C C . LYS A 1 83 ? 0.494 -14.727 11.474 1.00 94.50 83 LYS A C 1
ATOM 675 O O . LYS A 1 83 ? -0.251 -15.455 12.122 1.00 94.50 83 LYS A O 1
ATOM 680 N N . VAL A 1 84 ? 0.154 -13.492 11.109 1.00 96.50 84 VAL A N 1
ATOM 681 C CA . VAL A 1 84 ? -1.152 -12.900 11.414 1.00 96.50 84 VAL A CA 1
ATOM 682 C C . VAL A 1 84 ? -2.273 -13.631 10.683 1.00 96.50 84 VAL A C 1
ATOM 684 O O . VAL A 1 84 ? -3.257 -13.979 11.324 1.00 96.50 84 VAL A O 1
ATOM 687 N N . LEU A 1 85 ? -2.109 -13.944 9.396 1.00 93.00 85 LEU A N 1
ATOM 688 C CA . LEU A 1 85 ? -3.087 -14.722 8.629 1.00 93.00 85 LEU A CA 1
ATOM 689 C C . LEU A 1 85 ? -3.333 -16.102 9.257 1.00 93.00 85 LEU A C 1
ATOM 691 O O . LEU A 1 85 ? -4.480 -16.531 9.377 1.00 93.00 85 LEU A O 1
ATOM 695 N N . GLY A 1 86 ? -2.275 -16.767 9.735 1.00 92.38 86 GLY A N 1
ATOM 696 C CA . GLY A 1 86 ? -2.392 -18.040 10.450 1.00 92.38 86 GLY A CA 1
ATOM 697 C C . GLY A 1 86 ? -3.087 -17.936 11.814 1.00 92.38 86 GLY A C 1
ATOM 698 O O . GLY A 1 86 ? -3.754 -18.881 12.227 1.00 92.38 86 GLY A O 1
ATOM 699 N N . LEU A 1 87 ? -2.948 -16.807 12.517 1.00 94.50 87 LEU A N 1
ATOM 700 C CA . LEU A 1 87 ? -3.591 -16.572 13.817 1.00 94.50 87 LEU A CA 1
ATOM 701 C C . LEU A 1 87 ? -5.057 -16.140 13.683 1.00 94.50 87 LEU A C 1
ATOM 703 O O . LEU A 1 87 ? -5.895 -16.591 14.459 1.00 94.50 87 LEU A O 1
ATOM 707 N N . ALA A 1 88 ? -5.355 -15.269 12.720 1.00 91.75 88 ALA A N 1
ATOM 708 C CA . ALA A 1 88 ? -6.670 -14.665 12.546 1.00 91.75 88 ALA A CA 1
ATOM 709 C C . ALA A 1 88 ? -7.696 -15.654 11.957 1.00 91.75 88 ALA A C 1
ATOM 711 O O . ALA A 1 88 ? -8.880 -15.588 12.286 1.00 91.75 88 ALA A O 1
ATOM 712 N N . GLY A 1 89 ? -7.258 -16.622 11.147 1.00 83.62 89 GLY A N 1
ATOM 713 C CA . GLY A 1 89 ? -8.138 -17.657 10.602 1.00 83.62 89 GLY A CA 1
ATOM 714 C C . GLY A 1 89 ? -9.074 -17.160 9.491 1.00 83.62 89 GLY A C 1
ATOM 715 O O . GLY A 1 89 ? -8.938 -16.048 8.981 1.00 83.62 89 GLY A O 1
ATOM 716 N N . VAL A 1 90 ? -10.010 -18.024 9.088 1.00 77.88 90 VAL A N 1
ATOM 717 C CA . VAL A 1 90 ? -10.705 -17.945 7.787 1.00 77.88 90 VAL A CA 1
ATOM 718 C C . VAL A 1 90 ? -11.757 -16.826 7.701 1.00 77.88 90 VAL A C 1
ATOM 720 O O . VAL A 1 90 ? -11.888 -16.213 6.649 1.00 77.88 90 VAL A O 1
ATOM 723 N N . ASP A 1 91 ? -12.441 -16.484 8.798 1.00 84.12 91 ASP A N 1
ATOM 724 C CA . ASP A 1 91 ? -13.543 -15.495 8.803 1.00 84.12 91 ASP A CA 1
ATOM 725 C C . ASP A 1 91 ? -13.086 -14.049 9.092 1.00 84.12 91 ASP A C 1
ATOM 727 O O . ASP A 1 91 ? -13.848 -13.204 9.581 1.00 84.12 91 ASP A O 1
ATOM 731 N N . SER A 1 92 ? -11.819 -13.752 8.812 1.00 92.56 92 SER A N 1
ATOM 732 C CA . SER A 1 92 ? -11.216 -12.441 9.067 1.00 92.56 92 SER A CA 1
ATOM 733 C C . SER A 1 92 ? -11.605 -11.405 8.010 1.00 92.56 92 SER A C 1
ATOM 735 O O . SER A 1 92 ? -11.931 -11.750 6.875 1.00 92.56 92 SER A O 1
ATOM 737 N N . VAL A 1 93 ? -11.536 -10.125 8.379 1.00 93.69 93 VAL A N 1
ATOM 738 C CA . VAL A 1 93 ? -11.483 -9.007 7.422 1.00 93.69 93 VAL A CA 1
ATOM 739 C C . VAL A 1 93 ? -10.122 -8.346 7.482 1.00 93.69 93 VAL A C 1
ATOM 741 O O . VAL A 1 93 ? -9.505 -8.268 8.547 1.00 93.69 93 VAL A O 1
ATOM 744 N N . ALA A 1 94 ? -9.680 -7.816 6.352 1.00 93.62 94 ALA A N 1
ATOM 745 C CA . ALA A 1 94 ? -8.491 -6.992 6.278 1.00 93.62 94 ALA A CA 1
ATOM 746 C C . ALA A 1 94 ? -8.830 -5.514 6.086 1.00 93.62 94 ALA A C 1
ATOM 748 O O . ALA A 1 94 ? -9.850 -5.144 5.511 1.00 93.62 94 ALA A O 1
ATOM 749 N N . MET A 1 95 ? -7.936 -4.645 6.534 1.00 93.69 95 MET A N 1
ATOM 750 C CA . MET A 1 95 ? -8.066 -3.211 6.355 1.00 93.69 95 MET A CA 1
ATOM 751 C C . MET A 1 95 ? -6.709 -2.572 6.094 1.00 93.69 95 MET A C 1
ATOM 753 O O . MET A 1 95 ? -5.748 -2.768 6.839 1.00 93.69 95 MET A O 1
ATOM 757 N N . ILE A 1 96 ? -6.638 -1.772 5.039 1.00 90.75 96 ILE A N 1
ATOM 758 C CA . ILE A 1 96 ? -5.497 -0.921 4.721 1.00 90.75 96 ILE A CA 1
ATOM 759 C C . ILE A 1 96 ? -5.813 0.461 5.288 1.00 90.75 96 ILE A C 1
ATOM 761 O O . ILE A 1 96 ? -6.470 1.266 4.636 1.00 90.75 96 ILE A O 1
ATOM 765 N N . ALA A 1 97 ? -5.390 0.719 6.526 1.00 87.94 97 ALA A N 1
ATOM 766 C CA . ALA A 1 97 ? -5.619 2.010 7.170 1.00 87.94 97 ALA A CA 1
ATOM 767 C C . ALA A 1 97 ? -4.608 3.047 6.667 1.00 87.94 97 ALA A C 1
ATOM 769 O O . ALA A 1 97 ? -4.960 4.113 6.171 1.00 87.94 97 ALA A O 1
ATOM 770 N N . SER A 1 98 ? -3.326 2.723 6.777 1.00 84.25 98 SER A N 1
ATOM 771 C CA . SER A 1 98 ? -2.232 3.538 6.256 1.00 84.25 98 SER A CA 1
ATOM 772 C C . SER A 1 98 ? -0.971 2.687 6.160 1.00 84.25 98 SER A C 1
ATOM 774 O O . SER A 1 98 ? -0.943 1.540 6.600 1.00 84.25 98 SER A O 1
ATOM 776 N N . GLY A 1 99 ? 0.095 3.207 5.568 1.00 81.44 99 GLY A N 1
ATOM 777 C CA . GLY A 1 99 ? 1.356 2.482 5.465 1.00 81.44 99 GLY A CA 1
ATOM 778 C C . GLY A 1 99 ? 2.223 3.035 4.356 1.00 81.44 99 GLY A C 1
ATOM 779 O O . GLY A 1 99 ? 1.778 3.840 3.541 1.00 81.44 99 GLY A O 1
ATOM 780 N N . THR A 1 100 ? 3.478 2.606 4.337 1.00 71.00 100 THR A N 1
ATOM 781 C CA . THR A 1 100 ? 4.341 2.869 3.190 1.00 71.00 100 THR A CA 1
ATOM 782 C C . THR A 1 100 ? 3.884 2.027 2.005 1.00 71.00 100 THR A C 1
ATOM 784 O O . THR A 1 100 ? 3.273 0.966 2.159 1.00 71.00 100 THR A O 1
ATOM 787 N N . ASN A 1 101 ? 4.238 2.468 0.805 1.00 63.78 101 ASN A N 1
ATOM 788 C CA . ASN A 1 101 ? 3.841 1.788 -0.421 1.00 63.78 101 ASN A CA 1
ATOM 789 C C . ASN A 1 101 ? 4.285 0.312 -0.446 1.00 63.78 101 ASN A C 1
ATOM 791 O O . ASN A 1 101 ? 3.518 -0.559 -0.853 1.00 63.78 101 ASN A O 1
ATOM 795 N N . TRP A 1 102 ? 5.495 0.010 0.043 1.00 69.31 102 TRP A N 1
ATOM 796 C CA . TRP A 1 102 ? 6.004 -1.361 0.118 1.00 69.31 102 TRP A CA 1
ATOM 797 C C . TRP A 1 102 ? 5.217 -2.223 1.119 1.00 69.31 102 TRP A C 1
ATOM 799 O O . TRP A 1 102 ? 5.003 -3.404 0.858 1.00 69.31 102 TRP A O 1
ATOM 809 N N . MET A 1 103 ? 4.744 -1.659 2.239 1.00 82.44 103 MET A N 1
ATOM 810 C CA . MET A 1 103 ? 3.886 -2.390 3.179 1.00 82.44 103 MET A CA 1
ATOM 811 C C . MET A 1 103 ? 2.581 -2.770 2.487 1.00 82.44 103 MET A C 1
ATOM 813 O O . MET A 1 103 ? 2.259 -3.954 2.430 1.00 82.44 103 MET A O 1
ATOM 817 N N . THR A 1 104 ? 1.914 -1.787 1.868 1.00 80.06 104 THR A N 1
ATOM 818 C CA . THR A 1 104 ? 0.651 -1.983 1.139 1.00 80.06 104 THR A CA 1
ATOM 819 C C . THR A 1 104 ? 0.794 -3.045 0.059 1.00 80.06 104 THR A C 1
ATOM 821 O O . THR A 1 104 ? -0.079 -3.896 -0.087 1.00 80.06 104 THR A O 1
ATOM 824 N N . TRP A 1 105 ? 1.922 -3.043 -0.655 1.00 72.31 105 TRP A N 1
ATOM 825 C CA . TRP A 1 105 ? 2.237 -4.055 -1.658 1.00 72.31 105 TRP A CA 1
ATOM 826 C C . TRP A 1 105 ? 2.268 -5.471 -1.074 1.00 72.31 105 TRP A C 1
ATOM 828 O O . TRP A 1 105 ? 1.576 -6.361 -1.572 1.00 72.31 105 TRP A O 1
ATOM 838 N N . HIS A 1 106 ? 3.055 -5.688 -0.012 1.00 78.06 106 HIS A N 1
ATOM 839 C CA . HIS A 1 106 ? 3.180 -7.014 0.603 1.00 78.06 106 HIS A CA 1
ATOM 840 C C . HIS A 1 106 ? 1.854 -7.428 1.218 1.00 78.06 106 HIS A C 1
ATOM 842 O O . HIS A 1 106 ? 1.391 -8.536 0.989 1.00 78.06 106 HIS A O 1
ATOM 848 N N . PHE A 1 107 ? 1.208 -6.527 1.945 1.00 85.38 107 PHE A N 1
ATOM 849 C CA . PHE A 1 107 ? -0.058 -6.810 2.592 1.00 85.38 107 PHE A CA 1
ATOM 850 C C . PHE A 1 107 ? -1.114 -7.227 1.564 1.00 85.38 107 PHE A C 1
ATOM 852 O O . PHE A 1 107 ? -1.606 -8.350 1.629 1.00 85.38 107 PHE A O 1
ATOM 859 N N . ALA A 1 108 ? -1.358 -6.413 0.533 1.00 76.88 108 ALA A N 1
ATOM 860 C CA . ALA A 1 108 ? -2.349 -6.703 -0.501 1.00 76.88 108 ALA A CA 1
ATOM 861 C C . ALA A 1 108 ? -2.079 -8.016 -1.259 1.00 76.88 108 ALA A C 1
ATOM 863 O O . ALA A 1 108 ? -3.022 -8.722 -1.612 1.00 76.88 108 ALA A O 1
ATOM 864 N N . ARG A 1 109 ? -0.809 -8.381 -1.482 1.00 74.62 109 ARG A N 1
ATOM 865 C CA . ARG A 1 109 ? -0.443 -9.651 -2.131 1.00 74.62 109 ARG A CA 1
ATOM 866 C C . ARG A 1 109 ? -0.809 -10.872 -1.284 1.00 74.62 109 ARG A C 1
ATOM 868 O O . ARG A 1 109 ? -1.210 -11.890 -1.837 1.00 74.62 109 ARG A O 1
ATOM 875 N N . PHE A 1 110 ? -0.641 -10.785 0.031 1.00 81.81 110 PHE A N 1
ATOM 876 C CA . PHE A 1 110 ? -0.867 -11.906 0.946 1.00 81.81 110 PHE A CA 1
ATOM 877 C C . PHE A 1 110 ? -2.336 -12.075 1.355 1.00 81.81 110 PHE A C 1
ATOM 879 O O . PHE A 1 110 ? -2.716 -13.164 1.775 1.00 81.81 110 PHE A O 1
ATOM 886 N N . LEU A 1 111 ? -3.167 -11.037 1.211 1.00 80.56 111 LEU A N 1
ATOM 887 C CA . LEU A 1 111 ? -4.596 -11.114 1.535 1.00 80.56 111 LEU A CA 1
ATOM 888 C C . LEU A 1 111 ? -5.384 -12.068 0.622 1.00 80.56 111 LEU A C 1
ATOM 890 O O . LEU A 1 111 ? -6.398 -12.606 1.059 1.00 80.56 111 LEU A O 1
ATOM 894 N N . GLY A 1 112 ? -4.945 -12.282 -0.624 1.00 73.69 112 GLY A N 1
ATOM 895 C CA . GLY A 1 112 ? -5.680 -13.103 -1.595 1.00 73.69 112 GLY A CA 1
ATOM 896 C C . GLY A 1 112 ? -7.130 -12.629 -1.765 1.00 73.69 112 GLY A C 1
ATOM 897 O O . GLY A 1 112 ? -7.372 -11.429 -1.935 1.00 73.69 112 GLY A O 1
ATOM 898 N N . ASP A 1 113 ? -8.075 -13.562 -1.638 1.00 75.06 113 ASP A N 1
ATOM 899 C CA . ASP A 1 113 ? -9.524 -13.326 -1.770 1.00 75.06 113 ASP A CA 1
ATOM 900 C C . ASP A 1 113 ? -10.188 -12.870 -0.453 1.00 75.06 113 ASP A C 1
ATOM 902 O O . ASP A 1 113 ? -11.412 -12.779 -0.364 1.00 75.06 113 ASP A O 1
ATOM 906 N N . MET A 1 114 ? -9.405 -12.590 0.600 1.00 84.94 114 MET A N 1
ATOM 907 C CA . MET A 1 114 ? -9.942 -12.112 1.877 1.00 84.94 114 MET A CA 1
ATOM 908 C C . MET A 1 114 ? -10.682 -10.786 1.695 1.00 84.94 114 MET A C 1
ATOM 910 O O . MET A 1 114 ? -10.153 -9.840 1.108 1.00 84.94 114 MET A O 1
ATOM 914 N N . GLU A 1 115 ? -11.875 -10.683 2.273 1.00 87.31 115 GLU A N 1
ATOM 915 C CA . GLU A 1 115 ? -12.617 -9.428 2.341 1.00 87.31 115 GLU A CA 1
ATOM 916 C C . GLU A 1 115 ? -11.745 -8.323 2.941 1.00 87.31 115 GLU A C 1
ATOM 918 O O . GLU A 1 115 ? -11.178 -8.478 4.027 1.00 87.31 115 GLU A O 1
ATOM 923 N N . ALA A 1 116 ? -11.610 -7.214 2.218 1.00 88.62 116 ALA A N 1
ATOM 924 C CA . ALA A 1 116 ? -10.698 -6.158 2.599 1.00 88.62 116 ALA A CA 1
ATOM 925 C C . ALA A 1 116 ? -11.277 -4.779 2.342 1.00 88.62 116 ALA A C 1
ATOM 927 O O . ALA A 1 116 ? -12.050 -4.575 1.411 1.00 88.62 116 ALA A O 1
ATOM 928 N N . TYR A 1 117 ? -10.819 -3.821 3.133 1.00 88.12 117 TYR A N 1
ATOM 929 C CA . TYR A 1 117 ? -11.276 -2.447 3.061 1.00 88.12 117 TYR A CA 1
ATOM 930 C C . TYR A 1 117 ? -10.112 -1.467 3.044 1.00 88.12 117 TYR A C 1
ATOM 932 O O . TYR A 1 117 ? -9.020 -1.746 3.541 1.00 88.12 117 TYR A O 1
ATOM 940 N N . THR A 1 118 ? -10.368 -0.283 2.512 1.00 87.44 118 THR A N 1
ATOM 941 C CA . THR A 1 118 ? -9.596 0.923 2.810 1.00 87.44 118 THR A CA 1
ATOM 942 C C . THR A 1 118 ? -10.523 1.952 3.442 1.00 87.44 118 THR A C 1
ATOM 944 O O . THR A 1 118 ? -11.743 1.880 3.282 1.00 87.44 118 THR A O 1
ATOM 947 N N . VAL A 1 119 ? -9.967 2.909 4.176 1.00 82.56 119 VAL A N 1
ATOM 948 C CA . VAL A 1 119 ? -10.750 3.991 4.779 1.00 82.56 119 VAL A CA 1
ATOM 949 C C . VAL A 1 119 ? -10.475 5.267 4.011 1.00 82.56 119 VAL A C 1
ATOM 951 O O . VAL A 1 119 ? -9.350 5.769 3.994 1.00 82.56 119 VAL A O 1
ATOM 954 N N . ARG A 1 120 ? -11.514 5.805 3.374 1.00 78.25 120 ARG A N 1
ATOM 955 C CA . ARG A 1 120 ? -11.429 7.090 2.689 1.00 78.25 120 ARG A CA 1
ATOM 956 C C . ARG A 1 120 ? -11.903 8.182 3.633 1.00 78.25 120 ARG A C 1
ATOM 958 O O . ARG A 1 120 ? -13.011 8.128 4.157 1.00 78.25 120 ARG A O 1
ATOM 965 N N . THR A 1 121 ? -11.061 9.188 3.822 1.00 72.69 121 THR A N 1
ATOM 966 C CA . THR A 1 121 ? -11.369 10.392 4.596 1.00 72.69 121 THR A CA 1
ATOM 967 C C . THR A 1 121 ? -11.198 11.617 3.716 1.00 72.69 121 THR A C 1
ATOM 969 O O . THR A 1 121 ? -10.280 11.686 2.892 1.00 72.69 121 THR A O 1
ATOM 972 N N . ARG A 1 122 ? -12.073 12.612 3.875 1.00 69.25 122 ARG A N 1
ATOM 973 C CA . ARG A 1 122 ? -11.869 13.908 3.221 1.00 69.25 122 ARG A CA 1
ATOM 974 C C . ARG A 1 122 ? -10.614 14.575 3.789 1.00 69.25 122 ARG A C 1
ATOM 976 O O . ARG A 1 122 ? -10.459 14.686 5.001 1.00 69.25 122 ARG A O 1
ATOM 983 N N . LYS A 1 123 ? -9.739 15.060 2.903 1.00 65.62 123 LYS A N 1
ATOM 984 C CA . LYS A 1 123 ? -8.430 15.647 3.248 1.00 65.62 123 LYS A CA 1
ATOM 985 C C . LYS A 1 123 ? -8.507 16.767 4.293 1.00 65.62 123 LYS A C 1
ATOM 987 O O . LYS A 1 123 ? -7.639 16.870 5.145 1.00 65.62 123 LYS A O 1
ATOM 992 N N . GLU A 1 124 ? -9.570 17.565 4.266 1.00 63.06 124 GLU A N 1
ATOM 993 C CA . GLU A 1 124 ? -9.822 18.671 5.208 1.00 63.06 124 GLU A CA 1
ATOM 994 C C . GLU A 1 124 ? -10.048 18.211 6.664 1.00 63.06 124 GLU A C 1
ATOM 996 O O . GLU A 1 124 ? -9.977 19.019 7.592 1.00 63.06 124 GLU A O 1
ATOM 1001 N N . PHE A 1 125 ? -10.288 16.911 6.867 1.00 61.16 125 PHE A N 1
ATOM 1002 C CA . PHE A 1 125 ? -10.616 16.289 8.150 1.00 61.16 125 PHE A CA 1
ATOM 1003 C C . PHE A 1 125 ? -9.560 15.289 8.626 1.00 61.16 125 PHE A C 1
ATOM 1005 O O . PHE A 1 125 ? -9.662 14.804 9.752 1.00 61.16 125 PHE A O 1
ATOM 1012 N N . GLN A 1 126 ? -8.516 15.056 7.819 1.00 58.16 126 GLN A N 1
ATOM 1013 C CA . GLN A 1 126 ? -7.401 14.142 8.105 1.00 58.16 126 GLN A CA 1
ATOM 1014 C C . GLN A 1 126 ? -6.523 14.557 9.303 1.00 58.16 126 GLN A C 1
ATOM 1016 O O . GLN A 1 126 ? -5.535 13.900 9.599 1.00 58.16 126 GLN A O 1
ATOM 1021 N N . ASP A 1 127 ? -6.908 15.591 10.056 1.00 56.56 127 ASP A N 1
ATOM 1022 C CA . ASP A 1 127 ? -6.219 16.051 11.270 1.00 56.56 127 ASP A CA 1
ATOM 1023 C C . ASP A 1 127 ? -7.169 16.334 12.452 1.00 56.56 127 ASP A C 1
ATOM 1025 O O . ASP A 1 127 ? -6.708 16.733 13.521 1.00 56.56 127 ASP A O 1
ATOM 1029 N N . LYS A 1 128 ? -8.493 16.164 12.290 1.00 61.16 128 LYS A N 1
ATOM 1030 C CA . LYS A 1 128 ? -9.480 16.718 13.242 1.00 61.16 128 LYS A CA 1
ATOM 1031 C C . LYS A 1 128 ? -10.438 15.714 13.874 1.00 61.16 128 LYS A C 1
ATOM 1033 O O . LYS A 1 128 ? -10.971 16.031 14.933 1.00 61.16 128 LYS A O 1
ATOM 1038 N N . SER A 1 129 ? -10.642 14.536 13.282 1.00 67.00 129 SER A N 1
ATOM 1039 C CA . SER A 1 129 ? -11.562 13.538 13.839 1.00 67.00 129 SER A CA 1
ATOM 1040 C C . SER A 1 129 ? -10.988 12.122 13.808 1.00 67.00 129 SER A C 1
ATOM 1042 O O . SER A 1 129 ? -10.276 11.735 12.882 1.00 67.00 129 SER A O 1
ATOM 1044 N N . PHE A 1 130 ? -11.289 11.362 14.861 1.00 69.56 130 PHE A N 1
ATOM 1045 C CA . PHE A 1 130 ? -10.903 9.958 15.040 1.00 69.56 130 PHE A CA 1
ATOM 1046 C C . PHE A 1 130 ? -12.111 9.012 14.991 1.00 69.56 130 PHE A C 1
ATOM 1048 O O . PHE A 1 130 ? -11.913 7.797 14.987 1.00 69.56 130 PHE A O 1
ATOM 1055 N N . LEU A 1 131 ? -13.335 9.553 14.938 1.00 76.06 131 LEU A N 1
ATOM 1056 C CA . LEU A 1 131 ? -14.591 8.803 14.907 1.00 76.06 131 LEU A CA 1
ATOM 1057 C C . LEU A 1 131 ? -15.420 9.195 13.673 1.00 76.06 131 LEU A C 1
ATOM 1059 O O . LEU A 1 131 ? -15.298 10.325 13.201 1.00 76.06 131 LEU A O 1
ATOM 1063 N N . PRO A 1 132 ? -16.224 8.275 13.108 1.00 67.75 132 PRO A N 1
ATOM 1064 C CA . PRO A 1 132 ? -17.041 8.596 11.946 1.00 67.75 132 PRO A CA 1
ATOM 1065 C C . PRO A 1 132 ? -18.054 9.696 12.292 1.00 67.75 132 PRO A C 1
ATOM 1067 O O . PRO A 1 132 ? -18.792 9.576 13.268 1.00 67.75 132 PRO A O 1
ATOM 1070 N N . GLU A 1 133 ? -18.097 10.758 11.487 1.00 69.12 133 GLU A N 1
ATOM 1071 C CA . GLU A 1 133 ? -19.043 11.872 11.631 1.00 69.12 133 GLU A CA 1
ATOM 1072 C C . GLU A 1 133 ? -19.906 11.997 10.364 1.00 69.12 133 GLU A C 1
ATOM 1074 O O . GLU A 1 133 ? -19.400 11.914 9.236 1.00 69.12 133 GLU A O 1
ATOM 1079 N N . GLU A 1 134 ? -21.220 12.167 10.554 1.00 59.34 134 GLU A N 1
ATOM 1080 C CA . GLU A 1 134 ? -22.183 12.374 9.460 1.00 59.34 134 GLU A CA 1
ATOM 1081 C C . GLU A 1 134 ? -22.221 13.828 8.978 1.00 59.34 134 GLU A C 1
ATOM 1083 O O . GLU A 1 134 ? -22.361 14.052 7.778 1.00 59.34 134 GLU A O 1
ATOM 1088 N N . ASP A 1 135 ? -22.024 14.784 9.892 1.00 57.62 135 ASP A N 1
ATOM 1089 C CA . ASP A 1 135 ? -21.982 16.220 9.624 1.00 57.62 135 ASP A CA 1
ATOM 1090 C C . ASP A 1 135 ? -20.755 16.822 10.296 1.00 57.62 135 ASP A C 1
ATOM 1092 O O . ASP A 1 135 ? -20.537 16.624 11.494 1.00 57.62 135 ASP A O 1
ATOM 1096 N N . ALA A 1 136 ? -19.973 17.595 9.545 1.00 63.44 136 ALA A N 1
ATOM 1097 C CA . ALA A 1 136 ? -18.786 18.229 10.095 1.00 63.44 136 ALA A CA 1
ATOM 1098 C C . ALA A 1 136 ? -18.699 19.710 9.731 1.00 63.44 136 ALA A C 1
ATOM 1100 O O . ALA A 1 136 ? -19.047 20.149 8.630 1.00 63.44 136 ALA A O 1
ATOM 1101 N N . VAL A 1 137 ? -18.215 20.484 10.699 1.00 64.75 137 VAL A N 1
ATOM 1102 C CA . VAL A 1 137 ? -18.100 21.937 10.612 1.00 64.75 137 VAL A CA 1
ATOM 1103 C C . VAL A 1 137 ? -16.626 22.304 10.518 1.00 64.75 137 VAL A C 1
ATOM 1105 O O . VAL A 1 137 ? -15.835 21.976 11.404 1.00 64.75 137 VAL A O 1
ATOM 1108 N N . THR A 1 138 ? -16.244 22.998 9.449 1.00 68.06 138 THR A N 1
ATOM 1109 C CA . THR A 1 138 ? -14.888 23.534 9.284 1.00 68.06 138 THR A CA 1
ATOM 1110 C C . THR A 1 138 ? -14.910 25.052 9.200 1.00 68.06 138 THR A C 1
ATOM 1112 O O . THR A 1 138 ? -15.968 25.679 9.160 1.00 68.06 138 THR A O 1
ATOM 1115 N N . VAL A 1 139 ? -13.724 25.654 9.239 1.00 69.38 139 VAL A N 1
ATOM 1116 C CA . VAL A 1 139 ? -13.542 27.092 9.065 1.00 69.38 139 VAL A CA 1
ATOM 1117 C C . VAL A 1 139 ? -12.504 27.291 7.969 1.00 69.38 139 VAL A C 1
ATOM 1119 O O . VAL A 1 139 ? -11.431 26.683 8.035 1.00 69.38 139 VAL A O 1
ATOM 1122 N N . ASP A 1 140 ? -12.829 28.095 6.959 1.00 74.75 140 ASP A N 1
ATOM 1123 C CA . ASP A 1 140 ? -11.896 28.429 5.881 1.00 74.75 140 ASP A CA 1
ATOM 1124 C C . ASP A 1 140 ? -10.786 29.391 6.349 1.00 74.75 140 ASP A C 1
ATOM 1126 O O . ASP A 1 140 ? -10.763 29.871 7.485 1.00 74.75 140 ASP A O 1
ATOM 1130 N N . THR A 1 141 ? -9.838 29.703 5.463 1.00 72.38 141 THR A N 1
ATOM 1131 C CA . THR A 1 141 ? -8.728 30.621 5.770 1.00 72.38 141 THR A CA 1
ATOM 1132 C C . THR A 1 141 ? -9.168 32.068 6.024 1.00 72.38 141 THR A C 1
ATOM 1134 O O . THR A 1 141 ? -8.374 32.851 6.545 1.00 72.38 141 THR A O 1
ATOM 1137 N N . ALA A 1 142 ? -10.407 32.430 5.684 1.00 80.00 142 ALA A N 1
ATOM 1138 C CA . ALA A 1 142 ? -11.002 33.743 5.919 1.00 80.00 142 ALA A CA 1
ATOM 1139 C C . ALA A 1 142 ? -11.880 33.790 7.186 1.00 80.00 142 ALA A C 1
ATOM 1141 O O . ALA A 1 142 ? -12.364 34.864 7.544 1.00 80.00 142 ALA A O 1
ATOM 1142 N N . GLY A 1 143 ? -12.058 32.665 7.888 1.00 71.19 143 GLY A N 1
ATOM 1143 C CA . GLY A 1 143 ? -12.864 32.580 9.103 1.00 71.19 143 GLY A CA 1
ATOM 1144 C C . GLY A 1 143 ? -14.340 32.234 8.874 1.00 71.19 143 GLY A C 1
ATOM 1145 O O . GLY A 1 143 ? -15.116 32.298 9.826 1.00 71.19 143 GLY A O 1
ATOM 1146 N N . ASN A 1 144 ? -14.751 31.871 7.654 1.00 72.62 144 ASN A N 1
ATOM 1147 C CA . ASN A 1 144 ? -16.131 31.470 7.380 1.00 72.62 144 ASN A CA 1
ATOM 1148 C C . ASN A 1 144 ? -16.366 30.021 7.797 1.00 72.62 144 ASN A C 1
ATOM 1150 O O . ASN A 1 144 ? -15.550 29.144 7.519 1.00 72.62 144 ASN A O 1
ATOM 1154 N N . VAL A 1 145 ? -17.518 29.771 8.418 1.00 76.19 145 VAL A N 1
ATOM 1155 C CA . VAL A 1 145 ? -17.960 28.427 8.798 1.00 76.19 145 VAL A CA 1
ATOM 1156 C C . VAL A 1 145 ? -18.459 27.694 7.551 1.00 76.19 145 VAL A C 1
ATOM 1158 O O . VAL A 1 145 ? -19.382 28.168 6.887 1.00 76.19 145 VAL A O 1
ATOM 1161 N N . ILE A 1 146 ? -17.875 26.536 7.247 1.00 70.50 146 ILE A N 1
ATOM 1162 C CA . ILE A 1 146 ? -18.333 25.643 6.181 1.00 70.50 146 ILE A CA 1
ATOM 1163 C C . ILE A 1 146 ? -19.014 24.441 6.831 1.00 70.50 146 ILE A C 1
ATOM 1165 O O . ILE A 1 146 ? -18.399 23.699 7.599 1.00 70.50 146 ILE A O 1
ATOM 1169 N N . HIS A 1 147 ? -20.289 24.249 6.501 1.00 68.19 147 HIS A N 1
ATOM 1170 C CA . HIS A 1 147 ? -21.034 23.043 6.836 1.00 68.19 147 HIS A CA 1
ATOM 1171 C C . HIS A 1 147 ? -20.860 22.032 5.708 1.00 68.19 147 HIS A C 1
ATOM 1173 O O . HIS A 1 147 ? -21.188 22.319 4.555 1.00 68.19 147 HIS A O 1
ATOM 1179 N N . HIS A 1 148 ? -20.331 20.860 6.038 1.00 60.41 148 HIS A N 1
ATOM 1180 C CA . HIS A 1 148 ? -20.263 19.745 5.107 1.00 60.41 148 HIS A CA 1
ATOM 1181 C C . HIS A 1 148 ? -21.362 18.754 5.472 1.00 60.41 148 HIS A C 1
ATOM 1183 O O . HIS A 1 148 ? -21.261 18.072 6.487 1.00 60.41 148 HIS A O 1
ATOM 1189 N N . GLU A 1 149 ? -22.395 18.702 4.634 1.00 57.31 149 GLU A N 1
ATOM 1190 C CA . GLU A 1 149 ? -23.473 17.720 4.741 1.00 57.31 149 GLU A CA 1
ATOM 1191 C C . GLU A 1 149 ? -23.048 16.408 4.055 1.00 57.31 149 GLU A C 1
ATOM 1193 O O . GLU A 1 149 ? -22.574 16.410 2.908 1.00 57.31 149 GLU A O 1
ATOM 1198 N N . GLY A 1 150 ? -23.220 15.284 4.758 1.00 59.12 150 GLY A N 1
ATOM 1199 C CA . GLY A 1 150 ? -22.954 13.929 4.266 1.00 59.12 150 GLY A CA 1
ATOM 1200 C C . GLY A 1 150 ? -21.644 13.305 4.767 1.00 59.12 150 GLY A C 1
ATOM 1201 O O . GLY A 1 150 ? -20.705 13.998 5.152 1.00 59.12 150 GLY A O 1
ATOM 1202 N N . LYS A 1 151 ? -21.568 11.961 4.706 1.00 62.97 151 LYS A N 1
ATOM 1203 C CA . LYS A 1 151 ? -20.479 11.157 5.297 1.00 62.97 151 LYS A CA 1
ATOM 1204 C C . LYS A 1 151 ? -19.084 11.682 4.936 1.00 62.97 151 LYS A C 1
ATOM 1206 O O . LYS A 1 151 ? -18.680 11.706 3.770 1.00 62.97 151 LYS A O 1
ATOM 1211 N N . VAL A 1 152 ? -18.331 12.060 5.968 1.00 71.56 152 VAL A N 1
ATOM 1212 C CA . VAL A 1 152 ? -16.968 12.615 5.863 1.00 71.56 152 VAL A CA 1
ATOM 1213 C C . VAL A 1 152 ? -15.903 11.514 5.782 1.00 71.56 152 VAL A C 1
ATOM 1215 O O . VAL A 1 152 ? -14.797 11.732 5.271 1.00 71.56 152 VAL A O 1
ATOM 1218 N N . SER A 1 153 ? -16.261 10.315 6.241 1.00 78.81 153 SER A N 1
ATOM 1219 C CA . SER A 1 153 ? -15.451 9.106 6.151 1.00 78.81 153 SER A CA 1
ATOM 1220 C C . SER A 1 153 ? -16.292 7.922 5.684 1.00 78.81 153 SER A C 1
ATOM 1222 O O . SER A 1 153 ? -17.475 7.825 6.017 1.00 78.81 153 SER A O 1
ATOM 1224 N N . GLU A 1 154 ? -15.682 7.037 4.902 1.00 82.62 154 GLU A N 1
ATOM 1225 C CA . GLU A 1 154 ? -16.321 5.817 4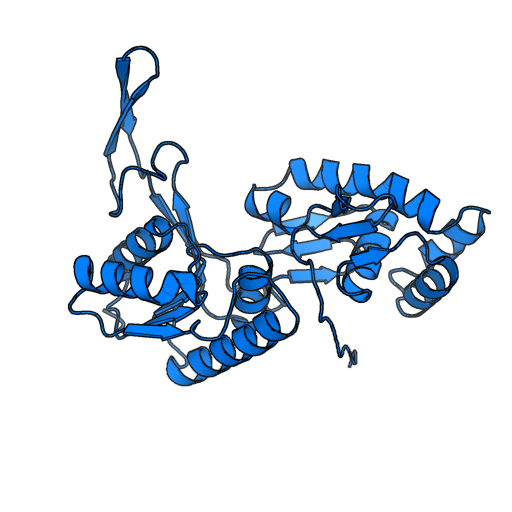.416 1.00 82.62 154 GLU A CA 1
ATOM 1226 C C . GLU A 1 154 ? -15.352 4.630 4.432 1.00 82.62 154 GLU A C 1
ATOM 1228 O O . GLU A 1 154 ? -14.155 4.766 4.149 1.00 82.62 154 GLU A O 1
ATOM 1233 N N . LEU A 1 155 ? -15.894 3.455 4.755 1.00 83.94 155 LEU A N 1
ATOM 1234 C CA . LEU A 1 155 ? -15.219 2.175 4.608 1.00 83.94 155 LEU A CA 1
ATOM 1235 C C . LEU A 1 155 ? -15.456 1.682 3.177 1.00 83.94 155 LEU A C 1
ATOM 1237 O O . LEU A 1 155 ? -16.574 1.320 2.812 1.00 83.94 155 LEU A O 1
ATOM 1241 N N . VAL A 1 156 ? -14.409 1.706 2.357 1.00 83.12 156 VAL A N 1
ATOM 1242 C CA . VAL A 1 156 ? -14.485 1.360 0.936 1.00 83.12 156 VAL A CA 1
ATOM 1243 C C . VAL A 1 156 ? -14.043 -0.090 0.761 1.00 83.12 156 VAL A C 1
ATOM 1245 O O . VAL A 1 156 ? -12.892 -0.397 1.091 1.00 83.12 156 VAL A O 1
ATOM 1248 N N . PRO A 1 157 ? -14.907 -0.988 0.259 1.00 81.19 157 PRO A N 1
ATOM 1249 C CA . PRO A 1 157 ? -14.499 -2.349 -0.049 1.00 81.19 157 PRO A CA 1
ATOM 1250 C C . PRO A 1 157 ? -13.455 -2.337 -1.167 1.00 81.19 157 PRO A C 1
ATOM 1252 O O . PRO A 1 157 ? -13.622 -1.675 -2.191 1.00 81.19 157 PRO A O 1
ATOM 1255 N N . LEU A 1 158 ? -12.379 -3.082 -0.951 1.00 71.31 158 LEU A N 1
ATOM 1256 C CA . LEU A 1 158 ? -11.435 -3.490 -1.982 1.00 71.31 158 LEU A CA 1
ATOM 1257 C C . LEU A 1 158 ? -11.976 -4.832 -2.494 1.00 71.31 158 LEU A C 1
ATOM 1259 O O . LEU A 1 158 ? -12.049 -5.791 -1.724 1.00 71.31 158 LEU A O 1
ATOM 1263 N N . ASN A 1 159 ? -12.478 -4.864 -3.728 1.00 57.56 159 ASN A N 1
ATOM 1264 C CA . ASN A 1 159 ? -13.270 -5.966 -4.271 1.00 57.56 159 ASN A CA 1
ATOM 1265 C C . ASN A 1 159 ? -12.540 -7.312 -4.133 1.00 57.56 159 ASN A C 1
ATOM 1267 O O . ASN A 1 159 ? -11.398 -7.482 -4.555 1.00 57.56 159 ASN A O 1
ATOM 1271 N N . ALA A 1 160 ? -13.253 -8.304 -3.597 1.00 46.38 160 ALA A N 1
ATOM 1272 C CA . ALA A 1 160 ? -12.804 -9.695 -3.517 1.00 46.38 160 ALA A CA 1
ATOM 1273 C C . ALA A 1 160 ? -12.900 -10.440 -4.870 1.00 46.38 160 ALA A C 1
ATOM 1275 O O . ALA A 1 160 ? -12.416 -11.559 -4.996 1.00 46.38 160 ALA A O 1
ATOM 1276 N N . ASP A 1 161 ? -13.505 -9.823 -5.893 1.00 38.88 161 ASP A N 1
ATOM 1277 C CA . ASP A 1 161 ? -13.857 -10.468 -7.168 1.00 38.88 161 ASP A CA 1
ATOM 1278 C C . ASP A 1 161 ? -12.699 -10.582 -8.178 1.00 38.88 161 ASP A C 1
ATOM 1280 O O . ASP A 1 161 ? -12.899 -11.031 -9.311 1.00 38.88 161 ASP A O 1
ATOM 1284 N N . CYS A 1 162 ? -11.475 -10.199 -7.803 1.00 41.28 162 CYS A N 1
ATOM 1285 C CA . CYS A 1 162 ? -10.295 -10.431 -8.629 1.00 41.28 162 CYS A CA 1
ATOM 1286 C C . CYS A 1 162 ? -9.465 -11.579 -8.023 1.00 41.28 162 CYS A C 1
ATOM 1288 O O . CYS A 1 162 ? -8.668 -11.323 -7.124 1.00 41.28 162 CYS A O 1
ATOM 1290 N N . PRO A 1 163 ? -9.585 -12.82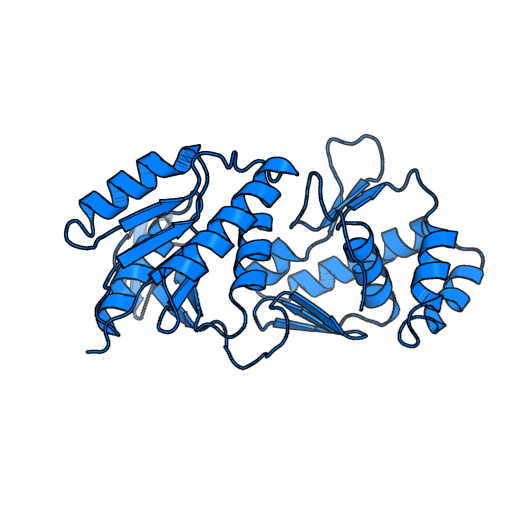9 -8.523 1.00 41.34 163 PRO A N 1
ATOM 1291 C CA . PRO A 1 163 ? -8.881 -14.017 -8.003 1.00 41.34 163 PRO A CA 1
ATOM 1292 C C . PRO A 1 163 ? -7.371 -14.017 -8.316 1.00 41.34 163 PRO A C 1
ATOM 1294 O O . PRO A 1 163 ? -6.739 -15.050 -8.538 1.00 41.34 163 PRO A O 1
ATOM 1297 N N . ARG A 1 164 ? -6.793 -12.834 -8.502 1.00 47.97 164 ARG A N 1
ATOM 1298 C CA . ARG A 1 164 ? -5.475 -12.584 -9.081 1.00 47.97 164 ARG A CA 1
ATOM 1299 C C . ARG A 1 164 ? -4.775 -11.571 -8.182 1.00 47.97 164 ARG A C 1
ATOM 1301 O O . ARG A 1 164 ? -5.454 -10.771 -7.541 1.00 47.97 164 ARG A O 1
ATOM 1308 N N . PRO A 1 165 ? -3.436 -11.605 -8.085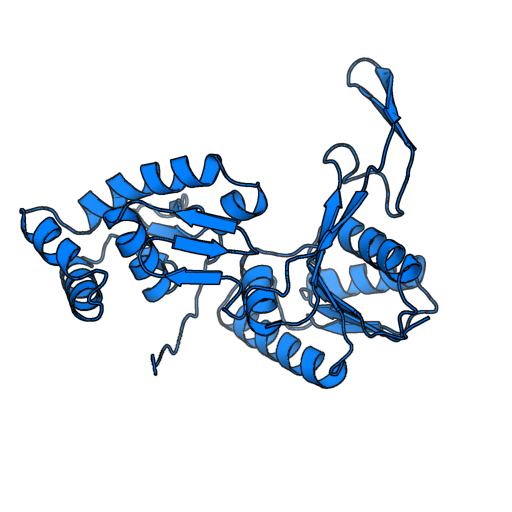 1.00 50.62 165 PRO A N 1
ATOM 1309 C CA . PRO A 1 165 ? -2.735 -10.774 -7.122 1.00 50.62 165 PRO A CA 1
ATOM 1310 C C . PRO A 1 165 ? -3.148 -9.308 -7.290 1.00 50.62 165 PRO A C 1
ATOM 1312 O O . PRO A 1 165 ? -3.220 -8.795 -8.404 1.00 50.62 165 PRO A O 1
ATOM 1315 N N . ARG A 1 166 ? -3.425 -8.637 -6.163 1.00 56.06 166 ARG A N 1
ATOM 1316 C CA . ARG A 1 166 ? -3.893 -7.236 -6.099 1.00 56.06 166 ARG A CA 1
ATOM 1317 C C . ARG A 1 166 ? -2.876 -6.217 -6.636 1.00 56.06 166 ARG A C 1
ATOM 1319 O O . ARG A 1 166 ? -3.131 -5.016 -6.611 1.00 56.06 166 ARG A O 1
ATOM 1326 N N . LEU A 1 167 ? -1.740 -6.717 -7.118 1.00 59.03 167 LEU A N 1
ATOM 1327 C CA . LEU A 1 167 ? -0.907 -6.131 -8.151 1.00 59.03 167 LEU A CA 1
ATOM 1328 C C . LEU A 1 167 ? -0.526 -7.232 -9.159 1.00 59.03 167 LEU A C 1
ATOM 1330 O O . LEU A 1 167 ? 0.134 -8.198 -8.775 1.00 59.03 167 LEU A O 1
ATOM 1334 N N . ASP A 1 168 ? -0.877 -7.065 -10.431 1.00 65.19 168 ASP A N 1
ATOM 1335 C CA . ASP A 1 168 ? -0.486 -7.968 -11.522 1.00 65.19 168 ASP A CA 1
ATOM 1336 C C . ASP A 1 168 ? -0.361 -7.200 -12.844 1.00 65.19 168 ASP A C 1
ATOM 1338 O O . ASP A 1 168 ? -1.032 -6.184 -13.038 1.00 65.19 168 ASP A O 1
ATOM 1342 N N . ILE A 1 169 ? 0.453 -7.691 -13.778 1.00 67.19 169 ILE A N 1
ATOM 1343 C CA . ILE A 1 169 ? 0.506 -7.174 -15.149 1.00 67.19 169 ILE A CA 1
ATOM 1344 C C . ILE A 1 169 ? 0.114 -8.294 -16.096 1.00 67.19 169 ILE A C 1
ATOM 1346 O O . ILE A 1 169 ? 0.791 -9.313 -16.184 1.00 67.19 169 ILE A O 1
ATOM 1350 N N . ARG A 1 170 ? -0.963 -8.076 -16.852 1.00 68.00 170 ARG A N 1
ATOM 1351 C CA . ARG A 1 170 ? -1.387 -8.986 -17.918 1.00 68.00 170 ARG A CA 1
ATOM 1352 C C . ARG A 1 170 ? -1.398 -8.274 -19.248 1.00 68.00 170 ARG A C 1
ATOM 1354 O O . ARG A 1 170 ? -2.227 -7.387 -19.467 1.00 68.00 170 ARG A O 1
ATOM 1361 N N . GLY A 1 171 ? -0.487 -8.654 -20.137 1.00 75.06 171 GLY A N 1
ATOM 1362 C CA . GLY A 1 171 ? -0.282 -7.990 -21.413 1.00 75.06 171 GLY A CA 1
ATOM 1363 C C . GLY A 1 171 ? -0.050 -6.494 -21.245 1.00 75.06 171 GLY A C 1
ATOM 1364 O O . GLY A 1 171 ? 1.053 -6.040 -20.956 1.00 75.06 171 GLY A O 1
ATOM 1365 N N . ARG A 1 172 ? -1.111 -5.717 -21.470 1.00 81.75 172 ARG A N 1
ATOM 1366 C CA . ARG A 1 172 ? -1.103 -4.249 -21.442 1.00 81.75 172 ARG A CA 1
ATOM 1367 C C . ARG A 1 172 ? -1.737 -3.637 -20.198 1.00 81.75 172 ARG A C 1
ATOM 1369 O O . ARG A 1 172 ? -1.669 -2.423 -20.027 1.00 81.75 172 ARG A O 1
ATOM 1376 N N . THR A 1 173 ? -2.353 -4.447 -19.347 1.00 80.50 173 THR A N 1
ATOM 1377 C CA . THR A 1 173 ? -3.139 -3.964 -18.215 1.00 80.50 173 THR A CA 1
ATOM 1378 C C . THR A 1 173 ? -2.383 -4.192 -16.918 1.00 80.50 173 THR A C 1
ATOM 1380 O O . THR A 1 173 ? -2.042 -5.327 -16.584 1.00 80.50 173 THR A O 1
ATOM 1383 N N . ILE A 1 174 ? -2.153 -3.109 -16.177 1.00 79.12 174 ILE A N 1
ATOM 1384 C CA . ILE A 1 174 ? -1.757 -3.179 -14.772 1.00 79.12 174 ILE A CA 1
ATOM 1385 C C . ILE A 1 174 ? -3.039 -3.286 -13.949 1.00 79.12 174 ILE A C 1
ATOM 1387 O O . ILE A 1 174 ? -3.903 -2.410 -14.021 1.00 79.12 174 ILE A O 1
ATOM 1391 N N . HIS A 1 175 ? -3.156 -4.359 -13.181 1.00 74.56 175 HIS A N 1
ATOM 1392 C CA . HIS A 1 175 ? -4.175 -4.534 -12.159 1.00 74.56 175 HIS A CA 1
ATOM 1393 C C . HIS A 1 175 ? -3.563 -4.094 -10.834 1.00 74.56 175 HIS A C 1
ATOM 1395 O O . HIS A 1 175 ? -2.557 -4.668 -10.435 1.00 74.56 175 HIS A O 1
ATOM 1401 N N . PHE A 1 176 ? -4.119 -3.083 -10.170 1.00 72.31 176 PHE A N 1
ATOM 1402 C CA . PHE A 1 176 ? -3.628 -2.609 -8.874 1.00 72.31 176 PHE A CA 1
ATOM 1403 C C . PHE A 1 176 ? -4.785 -2.165 -7.986 1.00 72.31 176 PHE A C 1
ATOM 1405 O O . PHE A 1 176 ? -5.434 -1.181 -8.319 1.00 72.31 176 PHE A O 1
ATOM 1412 N N . LEU A 1 177 ? -5.025 -2.856 -6.866 1.00 65.12 177 LEU A N 1
ATOM 1413 C CA . LEU A 1 177 ? -6.106 -2.545 -5.914 1.00 65.12 177 LEU A CA 1
ATOM 1414 C C . LEU A 1 177 ? -7.440 -2.245 -6.634 1.00 65.12 177 LEU A C 1
ATOM 1416 O O . LEU A 1 177 ? -8.023 -1.185 -6.447 1.00 65.12 177 LEU A O 1
ATOM 1420 N N . ASP A 1 178 ? -7.848 -3.145 -7.536 1.00 63.88 178 ASP A N 1
ATOM 1421 C CA . ASP A 1 178 ? -9.045 -3.051 -8.398 1.00 63.88 178 ASP A CA 1
ATOM 1422 C C . ASP A 1 178 ? -9.026 -1.983 -9.499 1.00 63.88 178 ASP A C 1
ATOM 1424 O O . ASP A 1 178 ? -9.929 -1.921 -10.336 1.00 63.88 178 ASP A O 1
ATOM 1428 N N . HIS A 1 179 ? -7.967 -1.181 -9.585 1.00 68.00 179 HIS A N 1
ATOM 1429 C CA . HIS A 1 179 ? -7.751 -0.297 -10.719 1.00 68.00 179 HIS A CA 1
ATOM 1430 C C . HIS A 1 179 ? -7.170 -1.069 -11.897 1.00 68.00 179 HIS A C 1
ATOM 1432 O O . HIS A 1 179 ? -6.176 -1.788 -11.773 1.00 68.00 179 HIS A O 1
ATOM 1438 N N . HIS A 1 180 ? -7.780 -0.883 -13.065 1.00 80.88 180 HIS A N 1
ATOM 1439 C CA . HIS A 1 180 ? -7.312 -1.442 -14.327 1.00 80.88 180 HIS A CA 1
ATOM 1440 C C . HIS A 1 180 ? -6.728 -0.325 -15.180 1.00 80.88 180 HIS A C 1
ATOM 1442 O O . HIS A 1 180 ? -7.447 0.536 -15.686 1.00 80.88 180 HIS A O 1
ATOM 1448 N N . ILE A 1 181 ? -5.408 -0.335 -15.329 1.00 84.44 181 ILE A N 1
ATOM 1449 C CA . ILE A 1 181 ? -4.680 0.719 -16.029 1.00 84.44 181 ILE A CA 1
ATOM 1450 C C . ILE A 1 181 ? -4.132 0.114 -17.304 1.00 84.44 181 ILE A C 1
ATOM 1452 O O . ILE A 1 181 ? -3.156 -0.636 -17.289 1.00 84.44 181 ILE A O 1
ATOM 1456 N N . GLU A 1 182 ? -4.780 0.422 -18.420 1.00 87.00 182 GLU A N 1
ATOM 1457 C CA . GLU A 1 182 ? -4.272 0.017 -19.720 1.00 87.00 182 GLU A CA 1
ATOM 1458 C C . GLU A 1 182 ? -3.149 0.963 -20.150 1.00 87.00 182 GLU A C 1
ATOM 1460 O O . GLU A 1 182 ? -3.345 2.169 -20.342 1.00 87.00 182 GLU A O 1
ATOM 1465 N N . LEU A 1 183 ? -1.957 0.398 -20.302 1.00 87.19 183 LEU A N 1
ATOM 1466 C CA . LEU A 1 183 ? -0.817 1.070 -20.890 1.00 87.19 183 LEU A CA 1
ATOM 1467 C C . LEU A 1 183 ? -0.683 0.661 -22.359 1.00 87.19 183 LEU A C 1
ATOM 1469 O O . LEU A 1 183 ? -0.886 -0.502 -22.719 1.00 87.19 183 LEU A O 1
ATOM 1473 N N . PRO A 1 184 ? -0.260 1.584 -23.237 1.00 87.44 184 PRO A N 1
ATOM 1474 C CA . PRO A 1 184 ? 0.222 1.215 -24.550 1.00 87.44 184 PRO A CA 1
ATOM 1475 C C . PRO A 1 184 ? 1.247 0.094 -24.447 1.00 87.44 184 PRO A C 1
ATOM 1477 O O . PRO A 1 184 ? 2.176 0.149 -23.649 1.00 87.44 184 PRO A O 1
ATOM 1480 N N . ALA A 1 185 ? 1.074 -0.877 -25.325 1.00 84.62 185 ALA A N 1
ATOM 1481 C CA . ALA A 1 185 ? 1.978 -1.951 -25.675 1.00 84.62 185 ALA A CA 1
ATOM 1482 C C . ALA A 1 185 ? 3.438 -1.793 -25.157 1.00 84.62 185 ALA A C 1
ATOM 1484 O O . ALA A 1 185 ? 3.873 -2.489 -24.238 1.00 84.62 185 ALA A O 1
ATOM 1485 N N . GLN A 1 186 ? 4.172 -0.815 -25.692 1.00 86.19 186 GLN A N 1
ATOM 1486 C CA . GLN A 1 186 ? 5.577 -0.578 -25.346 1.00 86.19 186 GLN A CA 1
ATOM 1487 C C . GLN A 1 186 ? 5.791 -0.125 -23.891 1.00 86.19 186 GLN A C 1
ATOM 1489 O O . GLN A 1 186 ? 6.783 -0.489 -23.263 1.00 86.19 186 GLN A O 1
ATOM 1494 N N . GLN A 1 187 ? 4.881 0.695 -23.364 1.00 89.00 187 GLN A N 1
ATOM 1495 C CA . GLN A 1 187 ? 4.934 1.193 -21.990 1.00 89.00 187 GLN A CA 1
ATOM 1496 C C . GLN A 1 187 ? 4.689 0.054 -21.001 1.00 89.00 187 GLN A C 1
ATOM 1498 O O . GLN A 1 187 ? 5.414 -0.043 -20.019 1.00 89.00 187 GLN A O 1
ATOM 1503 N N . ALA A 1 188 ? 3.734 -0.832 -21.300 1.00 85.94 188 ALA A N 1
ATOM 1504 C CA . ALA A 1 188 ? 3.449 -2.006 -20.483 1.00 85.94 188 ALA A CA 1
ATOM 1505 C C . ALA A 1 188 ? 4.659 -2.948 -20.385 1.00 85.94 188 ALA A C 1
ATOM 1507 O O . ALA A 1 188 ? 5.051 -3.306 -19.281 1.00 85.94 188 ALA A O 1
ATOM 1508 N N . ALA A 1 189 ? 5.308 -3.274 -21.510 1.00 87.88 189 ALA A N 1
ATOM 1509 C CA . ALA A 1 189 ? 6.488 -4.144 -21.513 1.00 87.88 189 ALA A CA 1
ATOM 1510 C C . ALA A 1 189 ? 7.670 -3.543 -20.732 1.00 87.88 189 ALA A C 1
ATOM 1512 O O . ALA A 1 189 ? 8.326 -4.233 -19.959 1.00 87.88 189 ALA A O 1
ATOM 1513 N N . MET A 1 190 ? 7.924 -2.239 -20.883 1.00 89.56 190 MET A N 1
ATOM 1514 C CA . MET A 1 190 ? 8.977 -1.547 -20.127 1.00 89.56 190 MET A CA 1
ATOM 1515 C C . MET A 1 190 ? 8.672 -1.456 -18.633 1.00 89.56 190 MET A C 1
ATOM 1517 O O . MET A 1 190 ? 9.580 -1.578 -17.813 1.00 89.56 190 MET A O 1
ATOM 1521 N N . TYR A 1 191 ? 7.403 -1.262 -18.279 1.00 87.62 191 TYR A N 1
ATOM 1522 C CA . TYR A 1 191 ? 6.955 -1.259 -16.893 1.00 87.62 191 TYR A CA 1
ATOM 1523 C C . TYR A 1 191 ? 7.083 -2.655 -16.267 1.00 87.62 191 TYR A C 1
ATOM 1525 O O . TYR A 1 191 ? 7.630 -2.794 -15.178 1.00 87.62 191 TYR A O 1
ATOM 1533 N N . ALA A 1 192 ? 6.667 -3.702 -16.983 1.00 84.44 192 ALA A N 1
ATOM 1534 C CA . ALA A 1 192 ? 6.797 -5.090 -16.549 1.00 84.44 192 ALA A CA 1
ATOM 1535 C C . ALA A 1 192 ? 8.260 -5.507 -16.359 1.00 84.44 192 ALA A C 1
ATOM 1537 O O . ALA A 1 192 ? 8.604 -6.071 -15.323 1.00 84.44 192 ALA A O 1
ATOM 1538 N N . PHE A 1 193 ? 9.139 -5.145 -17.295 1.00 87.06 193 PHE A N 1
ATOM 1539 C CA . PHE A 1 193 ? 10.575 -5.370 -17.149 1.00 87.06 193 PHE A CA 1
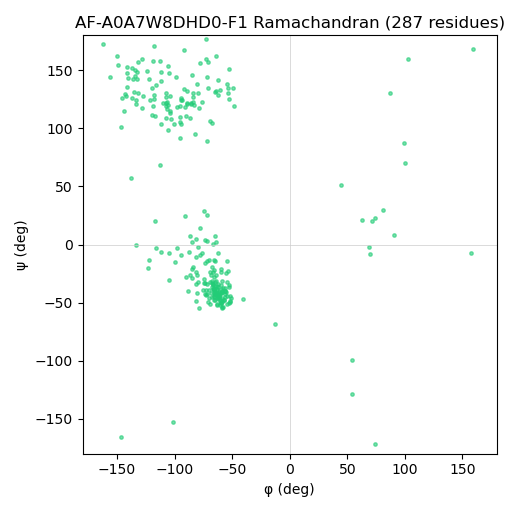ATOM 1540 C C . PHE A 1 193 ? 11.155 -4.659 -15.921 1.00 87.06 193 PHE A C 1
ATOM 1542 O O . PHE A 1 193 ? 11.947 -5.234 -15.180 1.00 87.06 193 PHE A O 1
ATOM 1549 N N . MET A 1 194 ? 10.738 -3.416 -15.663 1.00 85.81 194 MET A N 1
ATOM 1550 C CA . MET A 1 194 ? 11.147 -2.698 -14.458 1.00 85.81 194 MET A CA 1
ATOM 1551 C C . MET A 1 194 ? 10.723 -3.444 -13.188 1.00 85.81 194 MET A C 1
ATOM 1553 O O . MET A 1 194 ? 11.523 -3.540 -12.259 1.00 85.81 194 MET A O 1
ATOM 1557 N N . ILE A 1 195 ? 9.506 -4.000 -13.149 1.00 77.88 195 ILE A N 1
ATOM 1558 C CA . ILE A 1 195 ? 9.058 -4.848 -12.036 1.00 77.88 195 ILE A CA 1
ATOM 1559 C C . ILE A 1 195 ? 9.918 -6.108 -11.916 1.00 77.88 195 ILE A C 1
ATOM 1561 O O . ILE A 1 195 ? 10.356 -6.424 -10.809 1.00 77.88 195 ILE A O 1
ATOM 1565 N N . GLU A 1 196 ? 10.210 -6.792 -13.027 1.00 77.44 196 GLU A N 1
ATOM 1566 C CA . GLU A 1 196 ? 11.058 -7.993 -13.042 1.00 77.44 196 GLU A CA 1
ATOM 1567 C C . GLU A 1 196 ? 12.457 -7.707 -12.476 1.00 77.44 196 GLU A C 1
ATOM 1569 O O . GLU A 1 196 ? 13.008 -8.509 -11.724 1.00 77.44 196 GLU A O 1
ATOM 1574 N N . LYS A 1 197 ? 13.010 -6.522 -12.754 1.00 78.25 197 LYS A N 1
ATOM 1575 C CA . LYS A 1 197 ? 14.292 -6.057 -12.197 1.00 78.25 197 LYS A CA 1
ATOM 1576 C C . LYS A 1 197 ? 14.198 -5.544 -10.758 1.00 78.25 197 LYS A C 1
ATOM 1578 O O . LYS A 1 197 ? 15.126 -4.919 -10.253 1.00 78.25 197 LYS A O 1
ATOM 1583 N N . GLY A 1 198 ? 13.097 -5.827 -10.068 1.00 68.06 198 GLY A N 1
ATOM 1584 C CA . GLY A 1 198 ? 12.901 -5.454 -8.672 1.00 68.06 198 GLY A CA 1
ATOM 1585 C C . GLY A 1 198 ? 12.461 -4.006 -8.488 1.00 68.06 198 GLY A C 1
ATOM 1586 O O . GLY A 1 198 ? 12.758 -3.401 -7.461 1.00 68.06 198 GLY A O 1
ATOM 1587 N N . CYS A 1 199 ? 11.748 -3.457 -9.473 1.00 74.88 199 CYS A N 1
ATOM 1588 C CA . CYS A 1 199 ? 11.185 -2.106 -9.476 1.00 74.88 199 CYS A CA 1
ATOM 1589 C C . CYS A 1 199 ? 12.225 -0.980 -9.411 1.00 74.88 199 CYS A C 1
ATOM 1591 O O . CYS A 1 199 ? 11.894 0.150 -9.047 1.00 74.88 199 CYS A O 1
ATOM 1593 N N . ARG A 1 200 ? 13.470 -1.276 -9.796 1.00 81.56 200 ARG A N 1
ATOM 1594 C CA . ARG A 1 200 ? 14.580 -0.328 -9.863 1.00 81.56 200 ARG A CA 1
ATOM 1595 C C . ARG A 1 200 ? 15.430 -0.626 -11.087 1.00 81.56 200 ARG A C 1
ATOM 1597 O O . ARG A 1 200 ? 15.758 -1.776 -11.350 1.00 81.56 200 ARG A O 1
ATOM 1604 N N . LEU A 1 201 ? 15.813 0.415 -11.812 1.00 86.19 201 LEU A N 1
ATOM 1605 C CA . LEU A 1 201 ? 16.710 0.301 -12.950 1.00 86.19 201 LEU A CA 1
ATOM 1606 C C . LEU A 1 201 ? 17.791 1.381 -12.881 1.00 86.19 201 LEU A C 1
ATOM 1608 O O . LEU A 1 201 ? 17.505 2.578 -12.826 1.00 86.19 201 LEU A O 1
ATOM 1612 N N . ASP A 1 202 ? 19.041 0.936 -12.916 1.00 87.69 202 ASP A N 1
ATOM 1613 C CA . ASP A 1 202 ? 20.231 1.786 -12.958 1.00 87.69 202 ASP A CA 1
ATOM 1614 C C . ASP A 1 202 ? 20.700 1.978 -14.402 1.00 87.69 202 ASP A C 1
ATOM 1616 O O . ASP A 1 202 ? 21.282 1.063 -14.982 1.00 87.69 202 ASP A O 1
ATOM 1620 N N . MET A 1 203 ? 20.472 3.156 -14.991 1.00 87.62 203 MET A N 1
ATOM 1621 C CA . MET A 1 203 ? 20.745 3.396 -16.417 1.00 87.62 203 MET A CA 1
ATOM 1622 C C . MET A 1 203 ? 22.238 3.472 -16.774 1.00 87.62 203 MET A C 1
ATOM 1624 O O . MET A 1 203 ? 22.572 3.718 -17.931 1.00 87.62 203 MET A O 1
ATOM 1628 N N . ARG A 1 204 ? 23.153 3.258 -15.817 1.00 83.50 204 ARG A N 1
ATOM 1629 C CA . ARG A 1 204 ? 24.566 2.971 -16.126 1.00 83.50 204 ARG A CA 1
ATOM 1630 C C . ARG A 1 204 ? 24.733 1.601 -16.778 1.00 83.50 204 ARG A C 1
ATOM 1632 O O . ARG A 1 204 ? 25.710 1.381 -17.490 1.00 83.50 204 ARG A O 1
ATOM 1639 N N . HIS A 1 205 ? 23.801 0.691 -16.508 1.00 86.31 205 HIS A N 1
ATOM 1640 C CA . HIS A 1 205 ? 23.755 -0.630 -17.106 1.00 86.31 205 HIS A CA 1
ATOM 1641 C C . HIS A 1 205 ? 22.944 -0.608 -18.400 1.00 86.31 205 HIS A C 1
ATOM 1643 O O . HIS A 1 205 ? 21.830 -0.079 -18.444 1.00 86.31 205 HIS A O 1
ATOM 1649 N N . ASP A 1 206 ? 23.496 -1.205 -19.455 1.00 87.56 206 ASP A N 1
ATOM 1650 C CA . ASP A 1 206 ? 22.768 -1.380 -20.705 1.00 87.56 206 ASP A CA 1
ATOM 1651 C C . ASP A 1 206 ? 21.858 -2.611 -20.617 1.00 87.56 206 ASP A C 1
ATOM 1653 O O . ASP A 1 206 ? 22.264 -3.742 -20.878 1.00 87.56 206 ASP A O 1
ATOM 1657 N N . TYR A 1 207 ? 20.594 -2.373 -20.268 1.00 90.38 207 TYR A N 1
ATOM 1658 C CA . TYR A 1 207 ? 19.569 -3.415 -20.209 1.00 90.38 207 TYR A CA 1
ATOM 1659 C C . TYR A 1 207 ? 19.083 -3.888 -21.587 1.00 90.38 207 TYR A C 1
ATOM 1661 O O . TYR A 1 207 ? 18.149 -4.678 -21.632 1.00 90.38 207 TYR A O 1
ATOM 1669 N N . THR A 1 208 ? 19.642 -3.426 -22.713 1.00 89.62 208 THR A N 1
ATOM 1670 C CA . THR A 1 208 ? 19.101 -3.752 -24.048 1.00 89.62 208 THR A CA 1
ATOM 1671 C C . THR A 1 208 ? 19.028 -5.261 -24.295 1.00 89.62 208 THR A C 1
ATOM 1673 O O . THR A 1 208 ? 17.970 -5.757 -24.677 1.00 89.62 208 THR A O 1
ATOM 1676 N N . ALA A 1 209 ? 20.102 -6.004 -24.009 1.00 87.88 209 ALA A N 1
ATOM 1677 C CA . ALA A 1 209 ? 20.103 -7.461 -24.153 1.00 87.88 209 ALA A CA 1
ATOM 1678 C C . ALA A 1 209 ? 19.117 -8.133 -23.180 1.00 87.88 209 ALA A C 1
ATOM 1680 O O . ALA A 1 209 ? 18.267 -8.905 -23.602 1.00 87.88 209 ALA A O 1
ATOM 1681 N N . GLU A 1 210 ? 19.148 -7.760 -21.897 1.00 91.50 210 GLU A N 1
ATOM 1682 C CA . GLU A 1 210 ? 18.254 -8.333 -20.879 1.00 91.50 210 GLU A CA 1
ATOM 1683 C C . GLU A 1 210 ? 16.772 -8.053 -21.147 1.00 91.50 210 GLU A C 1
ATOM 1685 O O . GLU A 1 210 ? 15.910 -8.869 -20.824 1.00 91.50 210 GLU A O 1
ATOM 1690 N N . PHE A 1 211 ? 16.462 -6.889 -21.715 1.00 90.94 211 PHE A N 1
ATOM 1691 C CA . PHE A 1 211 ? 15.109 -6.528 -22.106 1.00 90.94 211 PHE A CA 1
ATOM 1692 C C . PHE A 1 211 ? 14.658 -7.313 -23.339 1.00 90.94 211 PHE A C 1
ATOM 1694 O O . PHE A 1 211 ? 13.506 -7.742 -23.394 1.00 90.94 211 PHE A O 1
ATOM 1701 N N . ASN A 1 212 ? 15.544 -7.525 -24.314 1.00 88.75 212 ASN A N 1
ATOM 1702 C CA . ASN A 1 212 ? 15.254 -8.383 -25.460 1.00 88.75 212 ASN A CA 1
ATOM 1703 C C . ASN A 1 212 ? 15.000 -9.825 -24.998 1.00 88.75 212 ASN A C 1
ATOM 1705 O O . ASN A 1 212 ? 13.963 -10.383 -25.349 1.00 88.75 212 ASN A O 1
ATOM 1709 N N . ASP A 1 213 ? 15.841 -10.364 -24.111 1.00 88.81 213 ASP A N 1
ATOM 1710 C CA . ASP A 1 213 ? 15.646 -11.682 -23.492 1.00 88.81 213 ASP A CA 1
ATOM 1711 C C . ASP A 1 213 ? 14.330 -11.753 -22.695 1.00 88.81 213 ASP A C 1
ATOM 1713 O O . ASP A 1 213 ? 13.634 -12.767 -22.691 1.00 88.81 213 ASP A O 1
ATOM 1717 N N . PHE A 1 214 ? 13.945 -10.678 -21.998 1.00 88.69 214 PHE A N 1
ATOM 1718 C CA . PHE A 1 214 ? 12.628 -10.569 -21.362 1.00 88.69 214 PHE A CA 1
ATOM 1719 C C . PHE A 1 214 ? 11.480 -10.622 -22.372 1.00 88.69 214 PHE A C 1
ATOM 1721 O O . PHE A 1 214 ? 10.511 -11.350 -22.156 1.00 88.69 214 PHE A O 1
ATOM 1728 N N . CYS A 1 215 ? 11.593 -9.898 -23.483 1.00 86.94 215 CYS A N 1
ATOM 1729 C CA . CYS A 1 215 ? 10.569 -9.890 -24.521 1.00 86.94 215 CYS A CA 1
ATOM 1730 C C . CYS A 1 215 ? 10.430 -11.254 -25.205 1.00 86.94 215 CYS A C 1
ATOM 1732 O O . CYS A 1 215 ? 9.311 -11.679 -25.464 1.00 86.94 215 CYS A O 1
ATOM 1734 N N . GLU A 1 216 ? 11.533 -11.962 -25.452 1.00 85.69 216 GLU A N 1
ATOM 1735 C CA . GLU A 1 216 ? 11.520 -13.294 -26.077 1.00 85.69 216 GLU A CA 1
ATOM 1736 C C . GLU A 1 216 ? 10.821 -14.349 -25.217 1.00 85.69 216 GLU A C 1
ATOM 1738 O O . GLU A 1 216 ? 10.192 -15.270 -25.739 1.00 85.69 216 GLU A O 1
ATOM 1743 N N . ARG A 1 217 ? 10.892 -14.203 -23.889 1.00 81.94 217 ARG A N 1
ATOM 1744 C CA . ARG A 1 217 ? 10.244 -15.115 -22.938 1.00 81.94 217 ARG A CA 1
ATOM 1745 C C . ARG A 1 217 ? 8.720 -14.974 -22.897 1.00 81.94 217 ARG A C 1
ATOM 1747 O O . ARG A 1 217 ? 8.060 -15.854 -22.351 1.00 81.94 217 ARG A O 1
ATOM 1754 N N . SER A 1 218 ? 8.151 -13.905 -23.462 1.00 76.94 218 SER A N 1
ATOM 1755 C CA . SER A 1 218 ? 6.708 -13.652 -23.457 1.00 76.94 218 SER A CA 1
ATOM 1756 C C . SER A 1 218 ? 6.180 -13.362 -24.867 1.00 76.94 218 SER A C 1
ATOM 1758 O O . SER A 1 218 ? 6.501 -12.320 -25.443 1.00 76.94 218 SER A O 1
ATOM 1760 N N . PRO A 1 219 ? 5.275 -14.200 -25.412 1.00 75.25 219 PRO A N 1
ATOM 1761 C CA . PRO A 1 219 ? 4.607 -13.919 -26.685 1.00 75.25 219 PRO A CA 1
ATOM 1762 C C . PRO A 1 219 ? 3.883 -12.562 -26.711 1.00 75.25 219 PRO A C 1
ATOM 1764 O O . PRO A 1 219 ? 3.698 -11.971 -27.773 1.00 75.25 219 PRO A O 1
ATOM 1767 N N . GLU A 1 220 ? 3.492 -12.040 -25.544 1.00 75.44 220 GLU A N 1
ATOM 1768 C CA . GLU A 1 220 ? 2.841 -10.732 -25.400 1.00 75.44 220 GLU A CA 1
ATOM 1769 C C . GLU A 1 220 ? 3.812 -9.552 -25.590 1.00 75.44 220 GLU A C 1
ATOM 1771 O O . GLU A 1 220 ? 3.383 -8.406 -25.771 1.00 75.44 220 GLU A O 1
ATOM 1776 N N . HIS A 1 221 ? 5.122 -9.806 -25.522 1.00 78.19 221 HIS A N 1
ATOM 1777 C CA . HIS A 1 221 ? 6.174 -8.791 -25.545 1.00 78.19 221 HIS A CA 1
ATOM 1778 C C . HIS A 1 221 ? 7.191 -8.966 -26.681 1.00 78.19 221 HIS A C 1
ATOM 1780 O O . HIS A 1 221 ? 7.893 -8.007 -26.995 1.00 78.19 221 HIS A O 1
ATOM 1786 N N . ASP A 1 222 ? 7.223 -10.111 -27.369 1.00 74.31 222 ASP A N 1
ATOM 1787 C CA . ASP A 1 222 ? 8.187 -10.401 -28.447 1.00 74.31 222 ASP A CA 1
ATOM 1788 C C . ASP A 1 222 ? 8.231 -9.309 -29.538 1.00 74.31 222 ASP A C 1
ATOM 1790 O O . ASP A 1 222 ? 9.299 -8.900 -29.993 1.00 74.31 222 ASP A O 1
ATOM 1794 N N . SER A 1 223 ? 7.080 -8.715 -29.878 1.00 74.94 223 SER A N 1
ATOM 1795 C CA . SER A 1 223 ? 7.012 -7.614 -30.854 1.00 74.94 223 SER A CA 1
ATOM 1796 C C . SER A 1 223 ? 7.829 -6.361 -30.479 1.00 74.94 223 SER A C 1
ATOM 1798 O O . SER A 1 223 ? 8.171 -5.575 -31.365 1.00 74.94 223 SER A O 1
ATOM 1800 N N . TYR A 1 224 ? 8.179 -6.154 -29.200 1.00 74.38 224 TYR A N 1
ATOM 1801 C CA . TYR A 1 224 ? 8.993 -5.005 -28.773 1.00 74.38 224 TYR A CA 1
ATOM 1802 C C . TYR A 1 224 ? 10.485 -5.190 -29.000 1.00 74.38 224 TYR A C 1
ATOM 1804 O O . TYR A 1 224 ? 11.164 -4.179 -29.196 1.00 74.38 224 TYR A O 1
ATOM 1812 N N . ARG A 1 225 ? 10.986 -6.432 -29.029 1.00 72.44 225 ARG A N 1
ATOM 1813 C CA . ARG A 1 225 ? 12.388 -6.729 -29.361 1.00 72.44 225 ARG A CA 1
ATOM 1814 C C . ARG A 1 225 ? 12.753 -6.108 -30.711 1.00 72.44 225 ARG A C 1
ATOM 1816 O O . ARG A 1 225 ? 13.634 -5.257 -30.797 1.00 72.44 225 ARG A O 1
ATOM 1823 N N . ALA A 1 226 ? 11.931 -6.382 -31.725 1.00 61.50 226 ALA A N 1
ATOM 1824 C CA . ALA A 1 226 ? 12.092 -5.831 -33.071 1.00 61.50 226 ALA A CA 1
ATOM 1825 C C . ALA A 1 226 ? 12.036 -4.287 -33.128 1.00 61.50 226 ALA A C 1
ATOM 1827 O O . ALA A 1 226 ? 12.556 -3.668 -34.055 1.00 61.50 226 ALA A O 1
ATOM 1828 N N . ILE A 1 227 ? 11.398 -3.628 -32.151 1.00 69.19 227 ILE A N 1
ATOM 1829 C CA . ILE A 1 227 ? 11.306 -2.161 -32.096 1.00 69.19 227 ILE A CA 1
ATOM 1830 C C . ILE A 1 227 ? 12.593 -1.534 -31.539 1.00 69.19 227 ILE A C 1
ATOM 1832 O O . ILE A 1 227 ? 12.936 -0.414 -31.951 1.00 69.19 227 ILE A O 1
ATOM 1836 N N . LEU A 1 228 ? 13.285 -2.213 -30.619 1.00 70.56 228 LEU A N 1
ATOM 1837 C CA . LEU A 1 228 ? 14.569 -1.766 -30.064 1.00 70.56 228 LEU A CA 1
ATOM 1838 C C . LEU A 1 228 ? 15.720 -1.932 -31.055 1.00 70.56 228 LEU A C 1
ATOM 1840 O O . LEU A 1 228 ? 16.565 -1.043 -31.143 1.00 70.56 228 LEU A O 1
ATOM 1844 N N . ASP A 1 229 ? 15.661 -2.958 -31.901 1.00 67.12 229 ASP A N 1
ATOM 1845 C CA . ASP A 1 229 ? 16.663 -3.221 -32.943 1.00 67.12 229 ASP A CA 1
ATOM 1846 C C . ASP A 1 229 ? 16.776 -2.102 -34.007 1.00 67.12 229 ASP A C 1
ATOM 1848 O O . ASP A 1 229 ? 17.717 -2.077 -34.799 1.00 67.12 229 ASP A O 1
ATOM 1852 N N . ASN A 1 230 ? 15.890 -1.095 -33.991 1.00 69.44 230 ASN A N 1
ATOM 1853 C CA . ASN A 1 230 ? 15.945 0.105 -34.844 1.00 69.44 230 ASN A CA 1
ATOM 1854 C C . ASN A 1 230 ? 17.026 1.133 -34.429 1.00 69.44 230 ASN A C 1
ATOM 1856 O O . ASN A 1 230 ? 16.844 2.339 -34.623 1.00 69.44 230 ASN A O 1
ATOM 1860 N N . GLY A 1 231 ? 18.126 0.685 -33.820 1.00 68.62 231 GLY A N 1
ATOM 1861 C CA . GLY A 1 231 ? 19.271 1.527 -33.463 1.00 68.62 231 GLY A CA 1
ATOM 1862 C C . GLY A 1 231 ? 19.057 2.457 -32.264 1.00 68.62 231 GLY A C 1
ATOM 1863 O O . GLY A 1 231 ? 19.747 3.469 -32.170 1.00 68.62 231 GLY A O 1
ATOM 1864 N N . LYS A 1 232 ? 18.112 2.147 -31.364 1.00 74.12 232 LYS A N 1
ATOM 1865 C CA . LYS A 1 232 ? 17.938 2.873 -30.093 1.00 74.12 232 LYS A CA 1
ATOM 1866 C C . LYS A 1 232 ? 18.204 1.955 -28.914 1.00 74.12 232 LYS A C 1
ATOM 1868 O O . LYS A 1 232 ? 17.702 0.837 -28.891 1.00 74.12 232 LYS A O 1
ATOM 1873 N N . THR A 1 233 ? 18.919 2.453 -27.911 1.00 84.00 233 THR A N 1
ATOM 1874 C CA . THR A 1 233 ? 19.165 1.683 -26.684 1.00 84.00 233 THR A CA 1
ATOM 1875 C C . THR A 1 233 ? 17.900 1.598 -25.829 1.00 84.00 233 THR A C 1
ATOM 1877 O O . THR A 1 233 ? 16.984 2.428 -25.945 1.00 84.00 233 THR A O 1
ATOM 1880 N N . PHE A 1 234 ? 17.853 0.616 -24.923 1.00 88.88 234 PHE A N 1
ATOM 1881 C CA . PHE A 1 234 ? 16.797 0.530 -23.914 1.00 88.88 234 PHE A CA 1
ATOM 1882 C C . PHE A 1 234 ? 16.636 1.855 -23.155 1.00 88.88 234 PHE A C 1
ATOM 1884 O O . PHE A 1 234 ? 15.517 2.353 -23.038 1.00 88.88 234 PHE A O 1
ATOM 1891 N N . TYR A 1 235 ? 17.744 2.467 -22.716 1.00 87.75 235 TYR A N 1
ATOM 1892 C CA . TYR A 1 235 ? 17.748 3.729 -21.965 1.00 87.75 235 TYR A CA 1
ATOM 1893 C C . TYR A 1 235 ? 16.960 4.842 -22.670 1.00 87.75 235 TYR A C 1
ATOM 1895 O O . TYR A 1 235 ? 16.077 5.464 -22.073 1.00 87.75 235 TYR A O 1
ATOM 1903 N N . GLU A 1 236 ? 17.233 5.076 -23.956 1.00 86.38 236 GLU A N 1
ATOM 1904 C CA . GLU A 1 236 ? 16.592 6.151 -24.719 1.00 86.38 236 GLU A CA 1
ATOM 1905 C C . GLU A 1 236 ? 15.077 5.962 -24.812 1.00 86.38 236 GLU A C 1
ATOM 1907 O O . GLU A 1 236 ? 14.303 6.918 -24.690 1.00 86.38 236 GLU A O 1
ATOM 1912 N N . ARG A 1 237 ? 14.640 4.718 -25.025 1.00 87.12 237 ARG A N 1
ATOM 1913 C CA . ARG A 1 237 ? 13.220 4.376 -25.110 1.00 87.12 237 ARG A CA 1
ATOM 1914 C C . ARG A 1 237 ? 12.546 4.413 -23.746 1.00 87.12 237 ARG A C 1
ATOM 1916 O O . ARG A 1 237 ? 11.445 4.952 -23.638 1.00 87.12 237 ARG A O 1
ATOM 1923 N N . PHE A 1 238 ? 13.204 3.884 -22.721 1.00 89.56 238 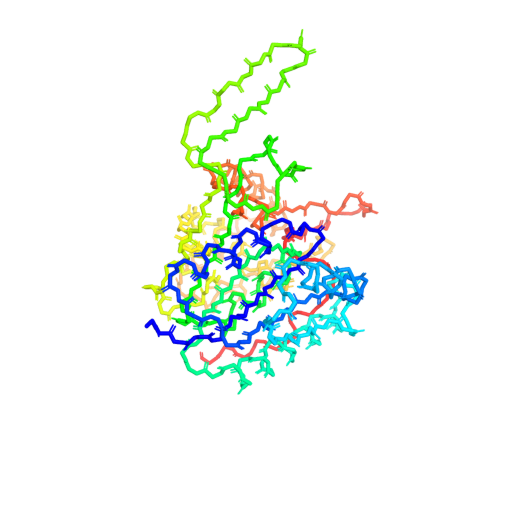PHE A N 1
ATOM 1924 C CA . PHE A 1 238 ? 12.694 3.855 -21.359 1.00 89.56 238 PHE A CA 1
ATOM 1925 C C . PHE A 1 238 ? 12.450 5.276 -20.853 1.00 89.56 238 PHE A C 1
ATOM 1927 O O . PHE A 1 238 ? 11.324 5.618 -20.494 1.00 89.56 238 PHE A O 1
ATOM 1934 N N . ARG A 1 239 ? 13.443 6.163 -20.982 1.00 87.31 239 ARG A N 1
ATOM 1935 C CA . ARG A 1 239 ? 13.327 7.578 -20.604 1.00 87.31 239 ARG A CA 1
ATOM 1936 C C . ARG A 1 239 ? 12.161 8.292 -21.302 1.00 87.31 239 ARG A C 1
ATOM 1938 O O . ARG A 1 239 ? 11.461 9.085 -20.675 1.00 87.31 239 ARG A O 1
ATOM 1945 N N . GLN A 1 240 ? 11.918 8.015 -22.587 1.00 85.44 240 GLN A N 1
ATOM 1946 C CA . GLN A 1 240 ? 10.775 8.583 -23.322 1.00 85.44 240 GLN A CA 1
ATOM 1947 C C . GLN A 1 240 ? 9.423 8.069 -22.815 1.00 85.44 240 GLN A C 1
ATOM 1949 O O . GLN A 1 240 ? 8.428 8.795 -22.865 1.00 85.44 240 GLN A O 1
ATOM 1954 N N . ASN A 1 241 ? 9.372 6.819 -22.357 1.00 89.00 241 ASN A N 1
ATOM 1955 C CA . ASN A 1 241 ? 8.144 6.184 -21.901 1.00 89.00 241 ASN A CA 1
ATOM 1956 C C . ASN A 1 241 ? 7.819 6.488 -20.436 1.00 89.00 241 ASN A C 1
ATOM 1958 O O . ASN A 1 241 ? 6.637 6.601 -20.131 1.00 89.00 241 ASN A O 1
ATOM 1962 N N . VAL A 1 242 ? 8.809 6.742 -19.571 1.00 89.75 242 VAL A N 1
ATOM 1963 C CA . VAL A 1 242 ? 8.588 7.145 -18.165 1.00 89.75 242 VAL A CA 1
ATOM 1964 C C . VAL A 1 242 ? 7.629 8.334 -18.062 1.00 89.75 242 VAL A C 1
ATOM 1966 O O . VAL A 1 242 ? 6.642 8.282 -17.331 1.00 89.75 242 VAL A O 1
ATOM 1969 N N . SER A 1 243 ? 7.859 9.392 -18.847 1.00 86.31 243 SER A N 1
ATOM 1970 C CA . SER A 1 243 ? 6.987 10.574 -18.835 1.00 86.31 243 SER A CA 1
ATOM 1971 C C . SER A 1 243 ? 5.551 10.251 -19.266 1.00 86.31 243 SER A C 1
ATOM 1973 O O . SER A 1 243 ? 4.609 10.795 -18.693 1.00 86.31 243 SER A O 1
ATOM 1975 N N . LYS A 1 244 ? 5.374 9.344 -20.235 1.00 90.31 244 LYS A N 1
ATOM 1976 C CA . LYS A 1 244 ? 4.053 8.935 -20.737 1.00 90.31 244 LYS A CA 1
ATOM 1977 C C . LYS A 1 244 ? 3.312 8.052 -19.735 1.00 90.31 244 LYS A C 1
ATOM 1979 O O . LYS A 1 244 ? 2.135 8.296 -19.489 1.00 90.31 244 LYS A O 1
ATOM 1984 N N . ILE A 1 245 ? 4.015 7.098 -19.123 1.00 89.38 245 ILE A N 1
ATOM 1985 C CA . ILE A 1 245 ? 3.490 6.235 -18.057 1.00 89.38 245 ILE A CA 1
ATOM 1986 C C . ILE A 1 245 ? 3.002 7.107 -16.901 1.00 89.38 245 ILE A C 1
ATOM 1988 O O . ILE A 1 245 ? 1.834 7.050 -16.533 1.00 89.38 245 ILE A O 1
ATOM 1992 N N . ASN A 1 246 ? 3.855 7.999 -16.393 1.00 88.38 246 ASN A N 1
ATOM 1993 C CA . ASN A 1 246 ? 3.483 8.881 -15.289 1.00 88.38 246 ASN A CA 1
ATOM 1994 C C . ASN A 1 246 ? 2.343 9.837 -15.650 1.00 88.38 246 ASN A C 1
ATOM 1996 O O . ASN A 1 246 ? 1.508 10.131 -14.800 1.00 88.38 246 ASN A O 1
ATOM 2000 N N . SER A 1 247 ? 2.281 10.325 -16.893 1.00 87.69 247 SER A N 1
ATOM 2001 C CA . SER A 1 247 ? 1.145 11.130 -17.352 1.00 87.69 247 SER A CA 1
ATOM 2002 C C . SER A 1 247 ? -0.157 10.338 -17.286 1.00 87.69 247 SER A C 1
ATOM 2004 O O . SER A 1 247 ? -1.154 10.880 -16.825 1.00 87.69 247 SER A O 1
ATOM 2006 N N . LYS A 1 248 ? -0.142 9.061 -17.690 1.00 88.94 248 LYS A N 1
ATOM 2007 C CA . LYS A 1 248 ? -1.326 8.203 -17.619 1.00 88.94 248 LYS A CA 1
ATOM 2008 C C . LYS A 1 248 ? -1.753 7.943 -16.174 1.00 88.94 248 LYS A C 1
ATOM 2010 O O . LYS A 1 248 ? -2.929 8.038 -15.856 1.00 88.94 248 LYS A O 1
ATOM 2015 N N . LEU A 1 249 ? -0.794 7.692 -15.286 1.00 83.75 249 LEU A N 1
ATOM 2016 C CA . LEU A 1 249 ? -1.053 7.448 -13.864 1.00 83.75 249 LEU A CA 1
ATOM 2017 C C . LEU A 1 249 ? -1.589 8.676 -13.117 1.00 83.75 249 LEU A C 1
ATOM 2019 O O . LEU A 1 249 ? -2.257 8.524 -12.100 1.00 83.75 249 LEU A O 1
ATOM 2023 N N . ARG A 1 250 ? -1.333 9.896 -13.608 1.00 84.31 250 ARG A N 1
ATOM 2024 C CA . ARG A 1 250 ? -1.925 11.125 -13.047 1.00 84.31 250 ARG A CA 1
ATOM 2025 C C . ARG A 1 250 ? -3.433 11.228 -13.265 1.00 84.31 250 ARG A C 1
ATOM 2027 O O . ARG A 1 250 ? -4.066 12.004 -12.560 1.00 84.31 250 ARG A O 1
ATOM 2034 N N . GLU A 1 251 ? -3.983 10.485 -14.222 1.00 84.75 251 GLU A N 1
ATOM 2035 C CA . GLU A 1 251 ? -5.427 10.405 -14.472 1.00 84.75 251 GLU A CA 1
ATOM 2036 C C . GLU A 1 251 ? -6.126 9.420 -13.520 1.00 84.75 251 GLU A C 1
ATOM 2038 O O . GLU A 1 251 ? -7.352 9.363 -13.494 1.00 84.75 251 GLU A O 1
ATOM 2043 N N . CYS A 1 252 ? -5.360 8.623 -12.768 1.00 76.06 252 CYS A N 1
ATOM 2044 C CA . CYS A 1 252 ? -5.879 7.619 -11.849 1.00 76.06 252 CYS A CA 1
ATOM 2045 C C . CYS A 1 252 ? -6.057 8.174 -10.430 1.00 76.06 252 CYS A C 1
ATOM 2047 O O . CYS A 1 252 ? -5.511 9.223 -10.076 1.00 76.06 252 CYS A O 1
ATOM 2049 N N . ASP A 1 253 ? -6.768 7.408 -9.599 1.00 66.25 253 ASP A N 1
ATOM 2050 C CA . ASP A 1 253 ? -6.921 7.690 -8.174 1.00 66.25 253 ASP A CA 1
ATOM 2051 C C . ASP A 1 253 ? -5.567 7.882 -7.487 1.00 66.25 253 ASP A C 1
ATOM 2053 O O . ASP A 1 253 ? -4.543 7.309 -7.870 1.00 66.25 253 ASP A O 1
ATOM 2057 N N . GLU A 1 254 ? -5.564 8.692 -6.429 1.00 60.09 254 GLU A N 1
ATOM 2058 C CA . GLU A 1 254 ? -4.336 9.090 -5.747 1.00 60.09 254 GLU A CA 1
ATOM 2059 C C . GLU A 1 254 ? -3.516 7.884 -5.272 1.00 60.09 254 GLU A C 1
ATOM 2061 O O . GLU A 1 254 ? -2.296 7.885 -5.427 1.00 60.09 254 GLU A O 1
ATOM 2066 N N . ILE A 1 255 ? -4.176 6.821 -4.802 1.00 58.16 255 ILE A N 1
ATOM 2067 C CA . ILE A 1 255 ? -3.508 5.581 -4.405 1.00 58.16 255 ILE A CA 1
ATOM 2068 C C . ILE A 1 255 ? -2.762 4.939 -5.584 1.00 58.16 255 ILE A C 1
ATOM 2070 O O . ILE A 1 255 ? -1.597 4.585 -5.447 1.00 58.16 255 ILE A O 1
ATOM 2074 N N . VAL A 1 256 ? -3.360 4.885 -6.773 1.00 69.56 256 VAL A N 1
ATOM 2075 C CA . VAL A 1 256 ? -2.716 4.365 -7.987 1.00 69.56 256 VAL A CA 1
ATOM 2076 C C . VAL A 1 256 ? -1.519 5.220 -8.369 1.00 69.56 256 VAL A C 1
ATOM 2078 O O . VAL A 1 256 ? -0.421 4.704 -8.575 1.00 69.56 256 VAL A O 1
ATOM 2081 N N . ARG A 1 257 ? -1.722 6.538 -8.448 1.00 73.44 257 ARG A N 1
ATOM 2082 C CA . ARG A 1 257 ? -0.686 7.492 -8.842 1.00 73.44 257 ARG A CA 1
ATOM 2083 C C . ARG A 1 257 ? 0.515 7.414 -7.907 1.00 73.44 257 ARG A C 1
ATOM 2085 O O . ARG A 1 257 ? 1.644 7.351 -8.382 1.00 73.44 257 ARG A O 1
ATOM 2092 N N . LEU A 1 258 ? 0.278 7.417 -6.598 1.00 62.69 258 LEU A N 1
ATOM 2093 C CA . LEU A 1 258 ? 1.333 7.378 -5.587 1.00 62.69 258 LEU A CA 1
ATOM 2094 C C . LEU A 1 258 ? 2.132 6.074 -5.628 1.00 62.69 258 LEU A C 1
ATOM 2096 O O . LEU A 1 258 ? 3.336 6.097 -5.398 1.00 62.69 258 LEU A O 1
ATOM 2100 N N . HIS A 1 259 ? 1.483 4.950 -5.932 1.00 67.44 259 HIS A N 1
ATOM 2101 C CA . HIS A 1 259 ? 2.143 3.649 -5.880 1.00 67.44 259 HIS A CA 1
ATOM 2102 C C . HIS A 1 259 ? 2.819 3.296 -7.213 1.00 67.44 259 HIS A C 1
ATOM 2104 O O . HIS A 1 259 ? 3.940 2.799 -7.248 1.00 67.44 259 HIS A O 1
ATOM 2110 N N . LEU A 1 260 ? 2.192 3.586 -8.347 1.00 75.94 260 LEU A N 1
ATOM 2111 C CA . LEU A 1 260 ? 2.683 3.085 -9.628 1.00 75.94 260 LEU A CA 1
ATOM 2112 C C . LEU A 1 260 ? 3.602 4.055 -10.377 1.00 75.94 260 LEU A C 1
ATOM 2114 O O . LEU A 1 260 ? 4.186 3.653 -11.385 1.00 75.94 260 LEU A O 1
ATOM 2118 N N . SER A 1 261 ? 3.739 5.306 -9.922 1.00 83.81 261 SER A N 1
ATOM 2119 C CA . SER A 1 261 ? 4.593 6.296 -10.594 1.00 83.81 261 SER A CA 1
ATOM 2120 C C . SER A 1 261 ? 6.059 5.867 -10.603 1.00 83.81 261 SER A C 1
ATOM 2122 O O . SER A 1 261 ? 6.572 5.336 -9.623 1.00 83.81 261 SER A O 1
ATOM 2124 N N . ILE A 1 262 ? 6.747 6.132 -11.711 1.00 86.38 262 ILE A N 1
ATOM 2125 C CA . ILE A 1 262 ? 8.193 5.956 -11.838 1.00 86.38 262 ILE A CA 1
ATOM 2126 C C . ILE A 1 262 ? 8.879 7.260 -11.417 1.00 86.38 262 ILE A C 1
ATOM 2128 O O . ILE A 1 262 ? 8.672 8.306 -12.031 1.00 86.38 262 ILE A O 1
ATOM 2132 N N . GLU A 1 263 ? 9.727 7.202 -10.405 1.00 84.88 263 GLU A N 1
ATOM 2133 C CA . GLU A 1 263 ? 10.505 8.325 -9.892 1.00 84.88 263 GLU A CA 1
ATOM 2134 C C . GLU A 1 263 ? 11.964 8.221 -10.330 1.00 84.88 263 GLU A C 1
ATOM 2136 O O . GLU A 1 263 ? 12.514 7.123 -10.448 1.00 84.88 263 GLU A O 1
ATOM 2141 N N . LYS A 1 264 ? 12.604 9.373 -10.543 1.00 82.88 264 LYS A N 1
ATOM 2142 C CA . LYS A 1 264 ? 14.059 9.463 -10.671 1.00 82.88 264 LYS A CA 1
ATOM 2143 C C . LYS A 1 264 ? 14.649 9.741 -9.288 1.00 82.88 264 LYS A C 1
ATOM 2145 O O . LYS A 1 264 ? 14.156 10.617 -8.587 1.00 82.88 264 LYS A O 1
ATOM 2150 N N . GLU A 1 265 ? 15.694 9.014 -8.911 1.00 79.19 265 GLU A N 1
ATOM 2151 C CA . GLU A 1 265 ? 16.410 9.213 -7.647 1.00 79.19 265 GLU A CA 1
ATOM 2152 C C . GLU A 1 265 ? 17.150 10.570 -7.685 1.00 79.19 265 GLU A C 1
ATOM 2154 O O . GLU A 1 265 ? 18.136 10.716 -8.407 1.00 79.19 265 GLU A O 1
ATOM 2159 N N . GLU A 1 266 ? 16.635 11.587 -6.976 1.00 67.38 266 GLU A N 1
ATOM 2160 C CA . GLU A 1 266 ? 17.128 12.979 -7.058 1.00 67.38 266 GLU A CA 1
ATOM 2161 C C . GLU A 1 266 ? 18.531 13.165 -6.458 1.00 67.38 266 GLU A C 1
ATOM 2163 O O . GLU A 1 266 ? 19.321 13.953 -6.976 1.00 67.38 266 GLU A O 1
ATOM 2168 N N . ASP A 1 267 ? 18.867 12.389 -5.424 1.00 61.75 267 ASP A N 1
ATOM 2169 C CA . ASP A 1 267 ? 20.180 12.411 -4.762 1.00 61.75 267 ASP A CA 1
ATOM 2170 C C . ASP A 1 267 ? 21.256 11.625 -5.529 1.00 61.75 267 ASP A C 1
ATOM 2172 O O . ASP A 1 267 ? 22.426 11.585 -5.135 1.00 61.75 267 ASP A O 1
ATOM 2176 N N . CYS A 1 268 ? 20.879 10.989 -6.642 1.00 55.53 268 CYS A N 1
ATOM 2177 C CA . CYS A 1 268 ? 21.807 10.257 -7.479 1.00 55.53 268 CYS A CA 1
ATOM 2178 C C . CYS A 1 268 ? 22.311 11.170 -8.610 1.00 55.53 268 CYS A C 1
ATOM 2180 O O . CYS A 1 268 ? 21.513 11.662 -9.411 1.00 55.53 268 CYS A O 1
ATOM 2182 N N . PRO A 1 269 ? 23.634 11.360 -8.775 1.00 56.38 269 PRO A N 1
ATOM 2183 C CA . PRO A 1 269 ? 24.183 12.146 -9.885 1.00 56.38 269 PRO A CA 1
ATOM 2184 C C . PRO A 1 269 ? 23.961 11.486 -11.262 1.00 56.38 269 PRO A C 1
ATOM 2186 O O . PRO A 1 269 ? 24.398 12.016 -12.283 1.00 56.38 269 PRO A O 1
ATOM 2189 N N . VAL A 1 270 ? 23.316 10.319 -11.298 1.00 68.31 270 VAL A N 1
ATOM 2190 C CA . VAL A 1 270 ? 23.075 9.486 -12.476 1.00 68.31 270 VAL A CA 1
ATOM 2191 C C . VAL A 1 270 ? 21.593 9.128 -12.597 1.00 68.31 270 VAL A C 1
ATOM 2193 O O . VAL A 1 270 ? 20.829 9.211 -11.638 1.00 68.31 270 VAL A O 1
ATOM 2196 N N . ASP A 1 271 ? 21.171 8.741 -13.801 1.00 81.06 271 ASP A N 1
ATOM 2197 C CA . ASP A 1 271 ? 19.788 8.353 -14.083 1.00 81.06 271 ASP A CA 1
ATOM 2198 C C . ASP A 1 271 ? 19.468 6.983 -13.458 1.00 81.06 271 ASP A C 1
ATOM 2200 O O . ASP A 1 271 ? 19.618 5.940 -14.090 1.00 81.06 271 ASP A O 1
ATOM 2204 N N . VAL A 1 272 ? 19.011 6.987 -12.208 1.00 80.31 272 VAL A N 1
ATOM 2205 C CA . VAL A 1 272 ? 18.427 5.812 -11.548 1.00 80.31 272 VAL A CA 1
ATOM 2206 C C . VAL A 1 272 ? 16.926 6.024 -11.429 1.00 80.31 272 VAL A C 1
ATOM 2208 O O . VAL A 1 272 ? 16.477 7.053 -10.923 1.00 80.31 272 VAL A O 1
ATOM 2211 N N . TYR A 1 273 ? 16.153 5.055 -11.917 1.00 81.62 273 TYR A N 1
ATOM 2212 C CA . TYR A 1 273 ? 14.694 5.077 -11.862 1.00 81.62 273 TYR A CA 1
ATOM 2213 C C . TYR A 1 273 ? 14.179 4.000 -10.912 1.00 81.62 273 TYR A C 1
ATOM 2215 O O . TYR A 1 273 ? 14.683 2.875 -10.906 1.00 81.62 273 TYR A O 1
ATOM 2223 N N . ARG A 1 274 ? 13.138 4.325 -10.148 1.00 76.50 274 ARG A N 1
ATOM 2224 C CA . ARG A 1 274 ? 12.452 3.413 -9.224 1.00 76.50 274 ARG A CA 1
ATOM 2225 C C . ARG A 1 274 ? 10.941 3.571 -9.331 1.00 76.50 274 ARG A C 1
ATOM 2227 O O . ARG A 1 274 ? 10.469 4.649 -9.676 1.00 76.50 274 ARG A O 1
ATOM 2234 N N . LEU A 1 275 ? 10.170 2.526 -9.052 1.00 72.38 275 LEU A N 1
ATOM 2235 C CA . LEU A 1 275 ? 8.747 2.728 -8.784 1.00 72.38 275 LEU A CA 1
ATOM 2236 C C . LEU A 1 275 ? 8.623 3.397 -7.420 1.00 72.38 275 LEU A C 1
ATOM 2238 O O . LEU A 1 275 ? 9.368 3.051 -6.503 1.00 72.38 275 LEU A O 1
ATOM 2242 N N . GLY A 1 276 ? 7.649 4.292 -7.261 1.00 60.22 276 GLY A N 1
ATOM 2243 C CA . GLY A 1 276 ? 7.321 4.916 -5.976 1.00 60.22 276 GLY A CA 1
ATOM 2244 C C . GLY A 1 276 ? 7.048 3.891 -4.865 1.00 60.22 276 GLY A C 1
ATOM 2245 O O . GLY A 1 276 ? 7.055 4.237 -3.686 1.00 60.22 276 GLY A O 1
ATOM 2246 N N . VAL A 1 277 ? 6.843 2.611 -5.211 1.00 51.97 277 VAL A N 1
ATOM 2247 C CA . VAL A 1 277 ? 6.670 1.505 -4.257 1.00 51.97 277 VAL A CA 1
ATOM 2248 C C . VAL A 1 277 ? 7.976 0.950 -3.685 1.00 51.97 277 VAL A C 1
ATOM 2250 O O . VAL A 1 277 ? 7.917 0.376 -2.602 1.00 51.97 277 VAL A O 1
ATOM 2253 N N . LEU A 1 278 ? 9.146 1.081 -4.320 1.00 49.00 278 LEU A N 1
ATOM 2254 C CA . LEU A 1 278 ? 10.316 0.283 -3.917 1.00 49.00 278 LEU A CA 1
ATOM 2255 C C . LEU A 1 278 ? 11.654 1.016 -4.085 1.00 49.00 278 LEU A C 1
ATOM 2257 O O . LEU A 1 278 ? 12.257 1.027 -5.154 1.00 49.00 278 LEU A O 1
ATOM 2261 N N . SER A 1 279 ? 12.178 1.528 -2.976 1.00 38.62 279 SER A N 1
ATOM 2262 C CA . SER A 1 279 ? 13.621 1.599 -2.715 1.00 38.62 279 SER A CA 1
ATOM 2263 C C . SER A 1 279 ? 13.795 1.307 -1.211 1.00 38.62 279 SER A C 1
ATOM 2265 O O . SER A 1 279 ? 13.032 1.830 -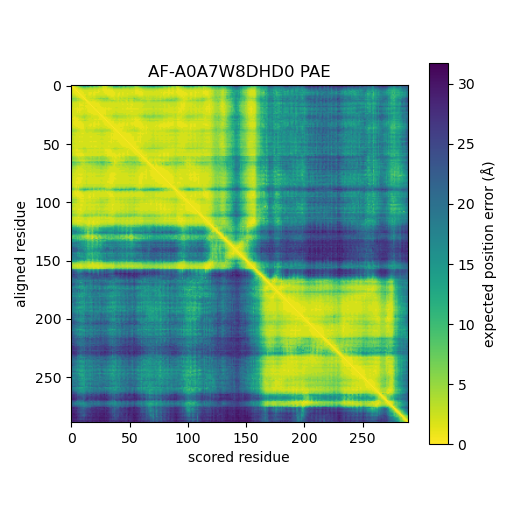0.407 1.00 38.62 279 SER A O 1
ATOM 2267 N N . ASP A 1 280 ? 14.637 0.380 -0.742 1.00 38.25 280 ASP A N 1
ATOM 2268 C CA . ASP A 1 280 ? 15.779 -0.280 -1.376 1.00 38.25 280 ASP A CA 1
ATOM 2269 C C . ASP A 1 280 ? 15.951 -1.751 -0.929 1.00 38.25 280 ASP A C 1
ATOM 2271 O O . ASP A 1 280 ? 16.149 -2.047 0.247 1.00 38.25 280 ASP A O 1
ATOM 2275 N N . GLN A 1 281 ? 16.007 -2.646 -1.925 1.00 38.19 281 GLN A N 1
ATOM 2276 C CA . GLN A 1 281 ? 16.444 -4.058 -1.905 1.00 38.19 281 GLN A CA 1
ATOM 2277 C C . GLN A 1 281 ? 15.418 -5.162 -1.543 1.00 38.19 281 GLN A C 1
ATOM 2279 O O . GLN A 1 281 ? 14.800 -5.157 -0.488 1.00 38.19 281 GLN A O 1
ATOM 2284 N N . VAL A 1 282 ? 15.401 -6.188 -2.416 1.00 39.00 282 VAL A N 1
ATOM 2285 C CA . VAL A 1 282 ? 14.724 -7.512 -2.406 1.00 39.00 282 VAL A CA 1
ATOM 2286 C C . VAL A 1 282 ? 13.428 -7.631 -3.217 1.00 39.00 282 VAL A C 1
ATOM 2288 O O . VAL A 1 282 ? 12.319 -7.618 -2.695 1.00 39.00 282 VAL A O 1
ATOM 2291 N N . VAL A 1 283 ? 13.621 -7.959 -4.497 1.00 39.56 283 VAL A N 1
ATOM 2292 C CA . VAL A 1 283 ? 12.874 -9.025 -5.180 1.00 39.56 283 VAL A CA 1
ATOM 2293 C C . VAL A 1 283 ? 13.885 -10.140 -5.489 1.00 39.56 283 VAL A C 1
ATOM 2295 O O . VAL A 1 283 ? 14.300 -10.329 -6.623 1.00 39.56 283 VAL A O 1
ATOM 2298 N N . GLU A 1 284 ? 14.391 -10.829 -4.462 1.00 33.16 284 GLU A N 1
ATOM 2299 C CA . GLU A 1 284 ? 15.141 -12.074 -4.686 1.00 33.16 284 GLU A CA 1
ATOM 2300 C C . GLU A 1 284 ? 14.149 -13.237 -4.766 1.00 33.16 284 GLU A C 1
ATOM 2302 O O . GLU A 1 284 ? 13.397 -13.477 -3.818 1.00 33.16 284 GLU A O 1
ATOM 2307 N N . GLY A 1 285 ? 14.179 -13.951 -5.895 1.00 35.56 285 GLY A N 1
ATOM 2308 C CA . GLY A 1 285 ? 13.520 -15.244 -6.079 1.00 35.56 285 GLY A CA 1
ATOM 2309 C C . GLY A 1 285 ? 12.191 -15.180 -6.828 1.00 35.56 285 GLY A C 1
ATOM 2310 O O . GLY A 1 285 ? 11.141 -15.418 -6.239 1.00 35.56 285 GLY A O 1
ATOM 2311 N N . TRP A 1 286 ? 12.236 -14.900 -8.131 1.00 36.41 286 TRP A N 1
ATOM 2312 C CA . TRP A 1 286 ? 11.179 -15.313 -9.057 1.00 36.41 286 TRP A CA 1
ATOM 2313 C C . TRP A 1 286 ? 11.661 -16.565 -9.786 1.00 36.41 286 TRP A C 1
ATOM 2315 O O . TRP A 1 286 ? 12.486 -16.475 -10.689 1.00 36.41 286 TRP A O 1
ATOM 2325 N N . ASN A 1 287 ? 11.145 -17.726 -9.390 1.00 26.20 287 ASN A N 1
ATOM 2326 C CA . ASN A 1 287 ? 10.959 -18.816 -10.336 1.00 26.20 287 ASN A CA 1
ATOM 2327 C C . ASN A 1 287 ? 9.510 -18.689 -10.803 1.00 26.20 287 ASN A C 1
ATOM 2329 O O . ASN A 1 287 ? 8.589 -18.846 -10.004 1.00 26.20 287 ASN A O 1
ATOM 2333 N N . LEU A 1 288 ? 9.337 -18.294 -12.062 1.00 28.88 288 LEU A N 1
ATOM 2334 C CA . LEU A 1 288 ? 8.065 -18.398 -12.764 1.00 28.88 288 LEU A CA 1
ATOM 2335 C C . LEU A 1 288 ? 7.825 -19.896 -12.989 1.00 28.88 288 LEU A C 1
ATOM 2337 O O . LEU A 1 288 ? 8.544 -20.506 -13.781 1.00 28.88 288 LEU A O 1
ATOM 2341 N N . GLU A 1 289 ? 6.894 -20.485 -12.241 1.00 27.91 289 GLU A N 1
ATOM 2342 C CA . GLU A 1 289 ? 6.208 -21.708 -12.678 1.00 27.91 289 GLU A CA 1
ATOM 2343 C C . GLU A 1 289 ? 5.041 -21.334 -13.593 1.00 27.91 289 GLU A C 1
ATOM 2345 O O . GLU A 1 289 ? 4.336 -20.346 -13.273 1.00 27.91 289 GLU A O 1
#

Radius of gyration: 21.2 Å; Cα contacts (8 Å, |Δi|>4): 502; chains: 1; bounding box: 48×56×60 Å

Mean predicted aligned error: 12.82 Å